Protein AF-A0AAD8QNN2-F1 (afdb_monomer)

Sequence (321 aa):
MAAEDLEWERSKISNQDTNMLKRLGLMKKVIAFPEESYPKPPIVRPMIKDLLRIGSQFIGYREYANRVEEKLAEANERADALALKLEQSEAARKKAELAASNAKAEADEAKAKAAGVEELQKKLEDAIAALDGHKAAQASREEGILKRLKTQTQTNQDFDLTNPVNDPVLDALSYLELHGSEIREGVSNANAVLSALFPYFFPKKEEPATFLNLAKMFNTSEDLGLKMRQENMKLIFDNYTPTSAPSNVSPSSSRARRTFVDTAPVDDTLSQELDELEQLQYAKKQTLVMMEQSRKSSEAEKVALQQAREAVAAKEIAFRD

Foldseek 3Di:
DDPPDPPDPPDPCDPVNVVVCVVVVNPPDPDDDDPDDDDPDDPPVVVVVVVVVVVVVVVVVVVVVVVVVVVVVVVVVVVVVVVVVVVVVVVVVVVVVVVVVVVVVVVVVVVVVVVVVVVVVVVVVVVVVVVVVVVVVVVVVVVVVVVVVVVVVVVVVVPDPPDPPDDVVVVVVVCCVVCVVVVVVVVVVVVVVCVVCVCVVVVDPDPPVVVVVVVVVVVPPPDVVVVVVVVVVPPPDPPDDDDDDDDDDDDDDDDDDDDDDDDDDPDPPVVVVVVVVVVVVVVVVVVVVVVVVVVVVVVVVVVVVVVVVVVVVVVVVVVVD

pLDDT: mean 71.48, std 20.4, range [30.33, 96.81]

Radius of gyration: 58.5 Å; Cα contacts (8 Å, |Δi|>4): 10; chains: 1; bounding box: 131×86×166 Å

Solvent-accessible surface area (backbone atoms only — not comparable to full-atom values): 19549 Å² total; per-residue (Å²): 139,83,94,84,88,86,84,78,92,75,78,82,79,47,76,65,54,55,51,50,38,53,76,69,64,65,74,81,68,87,74,88,75,77,96,73,84,82,73,83,76,79,77,62,72,65,56,53,52,52,51,51,52,50,51,53,50,52,52,52,51,49,54,49,50,51,55,51,50,51,51,50,51,53,51,49,54,51,50,52,55,48,51,53,52,49,53,53,50,51,52,52,47,54,52,50,52,51,51,51,52,50,53,49,53,53,51,53,51,50,50,53,52,51,52,52,49,53,52,51,50,51,53,48,52,53,50,50,54,52,49,53,51,50,50,52,53,48,52,54,50,49,51,55,48,52,54,50,50,52,53,51,53,56,65,53,63,72,63,60,90,86,57,83,87,78,48,67,65,59,51,51,50,50,49,46,65,75,42,37,64,60,52,51,50,49,51,50,49,50,49,51,49,50,60,64,45,42,51,75,80,50,78,59,102,58,80,58,62,63,60,61,46,51,55,43,70,74,65,50,92,66,58,64,72,56,55,58,54,52,58,69,66,65,78,80,73,91,83,72,86,78,85,90,82,89,78,92,79,85,83,85,85,78,90,79,90,83,81,90,82,91,78,86,80,94,68,66,67,63,59,54,54,50,54,52,50,52,52,50,51,50,54,51,52,53,53,50,52,52,51,52,52,51,50,54,53,52,54,52,50,54,51,52,53,50,52,52,51,51,54,50,53,53,50,55,52,68,73,72,112

Secondary structure (DSSP, 8-state):
----S---------HHHHHHHHHTTGGG------SS-----SSHHHHHHHHHHHHHHHHHHHHHHHHHHHHHHHHHHHHHHHHHHHHHHHHHHHHHHHHHHHHHHHHHHHHHHHHHHHHHHHHHHHHHHHHHHHHHHHHHHHHHHHHHHHHHHHHGGG--TT-GGG-HHHHHHHHHHHHHHHHHHHHHHHHHHHHHHHHHHS-S-S--HHHHHHHHHHH-SS-HHHHHHHHHTSSSSSS----------PPPP-------------SSHHHHHHHHHHHHHHHHHHHHHHHHHHHHHHHHHHHHHHHHHHHHHHHHHHTT-

Structur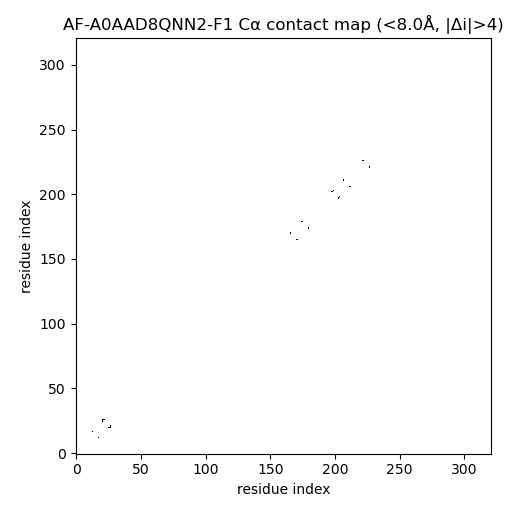e (mmCIF, N/CA/C/O backbone):
data_AF-A0AAD8QNN2-F1
#
_entry.id   AF-A0AAD8QNN2-F1
#
loop_
_atom_site.group_PDB
_atom_site.id
_atom_site.type_symbol
_atom_site.label_atom_id
_atom_site.label_alt_id
_atom_site.label_comp_id
_atom_site.label_asym_id
_atom_site.label_entity_id
_atom_site.label_seq_id
_atom_site.pdbx_PDB_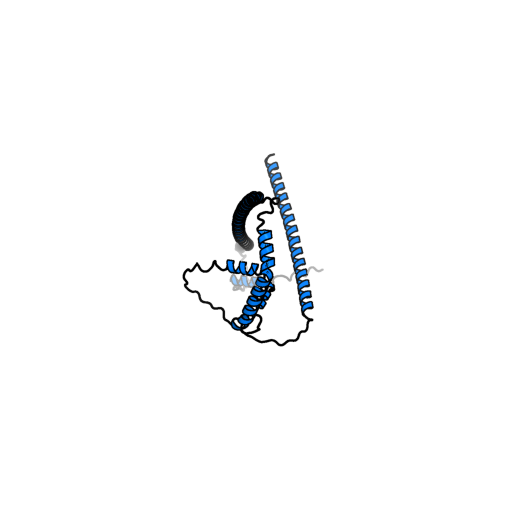ins_code
_atom_site.Cartn_x
_atom_site.Cartn_y
_atom_site.Cartn_z
_atom_site.occupancy
_atom_site.B_iso_or_equiv
_atom_site.auth_seq_id
_atom_site.auth_comp_id
_atom_site.auth_asym_id
_atom_site.auth_atom_id
_atom_site.pdbx_PDB_model_num
ATOM 1 N N . MET A 1 1 ? 79.970 -11.640 -50.102 1.00 40.97 1 MET A N 1
ATOM 2 C CA . MET A 1 1 ? 79.226 -12.899 -50.323 1.00 40.97 1 MET A CA 1
ATOM 3 C C . MET A 1 1 ? 78.369 -13.106 -49.083 1.00 40.97 1 MET A C 1
ATOM 5 O O . MET A 1 1 ? 78.947 -13.120 -48.012 1.00 40.97 1 MET A O 1
ATOM 9 N N . ALA A 1 2 ? 77.044 -13.139 -49.105 1.00 45.84 2 ALA A N 1
ATOM 10 C CA . ALA A 1 2 ? 76.105 -13.303 -50.204 1.00 45.84 2 ALA A CA 1
ATOM 11 C C . ALA A 1 2 ? 74.903 -12.364 -49.991 1.00 45.84 2 ALA A C 1
ATOM 13 O O . ALA A 1 2 ? 74.376 -12.258 -48.888 1.00 45.84 2 ALA A O 1
ATOM 14 N N . ALA A 1 3 ? 74.534 -11.659 -51.056 1.00 47.56 3 ALA A N 1
ATOM 15 C CA . ALA A 1 3 ? 73.320 -10.871 -51.181 1.00 47.56 3 ALA A CA 1
ATOM 16 C C . ALA A 1 3 ? 72.504 -11.543 -52.284 1.00 47.56 3 ALA A C 1
ATOM 18 O O . ALA A 1 3 ? 72.529 -11.093 -53.415 1.00 47.56 3 ALA A O 1
ATOM 19 N N . GLU A 1 4 ? 71.896 -12.679 -51.970 1.00 50.06 4 GLU A N 1
ATOM 20 C CA . GLU A 1 4 ? 71.099 -13.491 -52.891 1.00 50.06 4 GLU A CA 1
ATOM 21 C C . GLU A 1 4 ? 70.243 -14.394 -52.001 1.00 50.06 4 GLU A C 1
ATOM 23 O O . GLU A 1 4 ? 70.713 -15.443 -51.598 1.00 50.06 4 GLU A O 1
ATOM 28 N N . ASP A 1 5 ? 69.073 -13.910 -51.567 1.00 47.34 5 ASP A N 1
ATOM 29 C CA . ASP A 1 5 ? 67.972 -14.748 -51.035 1.00 47.34 5 ASP A CA 1
ATOM 30 C C . ASP A 1 5 ? 66.651 -13.957 -50.836 1.00 47.34 5 ASP A C 1
ATOM 32 O O . ASP A 1 5 ? 65.754 -14.370 -50.106 1.00 47.34 5 ASP A O 1
ATOM 36 N N . LEU A 1 6 ? 66.480 -12.802 -51.501 1.00 49.72 6 LEU A N 1
ATOM 37 C CA . LEU A 1 6 ? 65.337 -11.891 -51.291 1.00 49.72 6 LEU A CA 1
ATOM 38 C C . LEU A 1 6 ? 64.460 -11.648 -52.536 1.00 49.72 6 LEU A C 1
ATOM 40 O O . LEU A 1 6 ? 63.775 -10.631 -52.613 1.00 49.72 6 LEU A O 1
ATOM 44 N N . GLU A 1 7 ? 64.427 -12.571 -53.507 1.00 46.78 7 GLU A N 1
ATOM 45 C CA . GLU A 1 7 ? 63.680 -12.365 -54.767 1.00 46.78 7 GLU A CA 1
ATOM 46 C C . GLU A 1 7 ? 62.722 -13.494 -55.206 1.00 46.78 7 GLU A C 1
ATOM 48 O O . GLU A 1 7 ? 62.454 -13.635 -56.398 1.00 46.78 7 GLU A O 1
ATOM 53 N N . TRP A 1 8 ? 62.099 -14.251 -54.289 1.00 44.44 8 TRP A N 1
ATOM 54 C CA . TRP A 1 8 ? 61.066 -15.234 -54.698 1.00 44.44 8 TRP A CA 1
ATOM 55 C C . TRP A 1 8 ? 59.668 -15.106 -54.069 1.00 44.44 8 TRP A C 1
ATOM 57 O O . TRP A 1 8 ? 58.759 -15.854 -54.414 1.00 44.44 8 TRP A O 1
ATOM 67 N N . GLU A 1 9 ? 59.419 -14.077 -53.259 1.00 45.25 9 GLU A N 1
ATOM 68 C CA . GLU A 1 9 ? 58.079 -13.753 -52.733 1.00 45.25 9 GLU A CA 1
ATOM 69 C C . GLU A 1 9 ? 57.343 -12.710 -53.605 1.00 45.25 9 GLU A C 1
ATOM 71 O O . GLU A 1 9 ? 56.729 -11.764 -53.114 1.00 45.25 9 GLU A O 1
ATOM 76 N N . ARG A 1 10 ? 57.396 -12.843 -54.939 1.00 45.34 10 ARG A N 1
ATOM 77 C CA . ARG A 1 10 ? 56.556 -12.037 -55.845 1.00 45.34 10 ARG A CA 1
ATOM 78 C C . ARG A 1 10 ? 55.431 -12.880 -56.443 1.00 45.34 10 ARG A C 1
ATOM 80 O O . ARG A 1 10 ? 55.658 -13.762 -57.258 1.00 45.34 10 ARG A O 1
ATOM 87 N N . SER A 1 11 ? 54.204 -12.475 -56.108 1.00 52.62 11 SER A N 1
ATOM 88 C CA . SER A 1 11 ? 52.931 -12.812 -56.767 1.00 52.62 11 SER A CA 1
ATOM 89 C C . SER A 1 11 ? 52.373 -14.223 -56.567 1.00 52.62 11 SER A C 1
ATOM 91 O O . SER A 1 11 ? 52.250 -15.003 -57.508 1.00 52.62 11 SER A O 1
ATOM 93 N N . LYS A 1 12 ? 51.821 -14.482 -55.377 1.00 53.81 12 LYS A N 1
ATOM 94 C CA . LYS A 1 12 ? 50.580 -15.267 -55.303 1.00 53.81 12 LYS A CA 1
ATOM 95 C C . LYS A 1 12 ? 49.405 -14.305 -55.444 1.00 53.81 12 LYS A C 1
ATOM 97 O O . LYS A 1 12 ? 49.024 -13.642 -54.487 1.00 53.81 12 LYS A O 1
ATOM 102 N N . ILE A 1 13 ? 48.862 -14.210 -56.655 1.00 57.66 13 ILE A N 1
ATOM 103 C CA . ILE A 1 13 ? 47.554 -13.588 -56.897 1.00 57.66 13 ILE A CA 1
ATOM 104 C C . ILE A 1 13 ? 46.549 -14.309 -55.991 1.00 57.66 13 ILE A C 1
ATOM 106 O O . ILE A 1 13 ? 46.398 -15.530 -56.082 1.00 57.66 13 ILE A O 1
ATOM 110 N N . SER A 1 14 ? 45.904 -13.574 -55.086 1.00 66.06 14 SER A N 1
ATOM 111 C CA . SER A 1 14 ? 44.925 -14.145 -54.163 1.00 66.06 14 SER A CA 1
ATOM 112 C C . SER A 1 14 ? 43.703 -14.636 -54.945 1.00 66.06 14 SER A C 1
ATOM 114 O O . SER A 1 14 ? 43.328 -14.070 -55.974 1.00 66.06 14 SER A O 1
ATOM 116 N N . ASN A 1 15 ? 43.008 -15.660 -54.443 1.00 66.94 15 ASN A N 1
ATOM 117 C CA . ASN A 1 15 ? 41.716 -16.086 -55.003 1.00 66.94 15 ASN A CA 1
ATOM 118 C C . ASN A 1 15 ? 40.679 -14.942 -55.036 1.00 66.94 15 ASN A C 1
ATOM 120 O O . ASN A 1 15 ? 39.720 -14.971 -55.808 1.00 66.94 15 ASN A O 1
ATOM 124 N N . GLN A 1 16 ? 40.884 -13.907 -54.220 1.00 66.19 16 GLN A N 1
ATOM 125 C CA . GLN A 1 16 ? 40.081 -12.691 -54.228 1.00 66.19 16 GLN A CA 1
ATOM 126 C C . GLN A 1 16 ? 40.354 -11.821 -55.470 1.00 66.19 16 GLN A C 1
ATOM 128 O O . GLN A 1 16 ? 39.413 -11.306 -56.079 1.00 66.19 16 GLN A O 1
ATOM 133 N N . ASP A 1 17 ? 41.610 -11.745 -55.914 1.00 65.88 17 ASP A N 1
ATOM 134 C CA . ASP A 1 17 ? 42.026 -10.990 -57.101 1.00 65.88 17 ASP A CA 1
ATOM 135 C C . ASP A 1 17 ? 41.543 -11.665 -58.390 1.00 65.88 17 ASP A C 1
ATOM 137 O O . ASP A 1 17 ? 41.062 -10.997 -59.308 1.00 65.88 17 ASP A O 1
ATOM 141 N N . THR A 1 18 ? 41.579 -13.004 -58.452 1.00 69.56 18 THR A N 1
ATOM 142 C CA . THR A 1 18 ? 41.047 -13.752 -59.606 1.00 69.56 18 THR A CA 1
ATOM 143 C C . THR A 1 18 ? 39.532 -13.603 -59.743 1.00 69.56 18 THR A C 1
ATOM 145 O O . THR A 1 18 ? 39.027 -13.481 -60.863 1.00 69.56 18 THR A O 1
ATOM 148 N N . ASN A 1 19 ? 38.795 -13.544 -58.630 1.00 70.50 19 ASN A N 1
ATOM 149 C CA . ASN A 1 19 ? 37.357 -13.278 -58.655 1.00 70.50 19 ASN A CA 1
ATOM 150 C C . ASN A 1 19 ? 37.034 -11.837 -59.066 1.00 70.50 19 ASN A C 1
ATOM 152 O O . ASN A 1 19 ? 36.104 -11.637 -59.850 1.00 70.50 19 ASN A O 1
ATOM 156 N N . MET A 1 20 ? 37.815 -10.842 -58.630 1.00 71.31 20 MET A N 1
ATOM 157 C CA . MET A 1 20 ? 37.658 -9.470 -59.127 1.00 71.31 20 MET A CA 1
ATOM 158 C C . MET A 1 20 ? 37.938 -9.367 -60.632 1.00 71.31 20 MET A C 1
ATOM 160 O O . MET A 1 20 ? 37.138 -8.782 -61.359 1.00 71.31 20 MET A O 1
ATOM 164 N N . LEU A 1 21 ? 39.009 -9.994 -61.130 1.00 68.94 21 LEU A N 1
ATOM 165 C CA . LEU A 1 21 ? 39.359 -9.997 -62.559 1.00 68.94 21 LEU A CA 1
ATOM 166 C C . LEU A 1 21 ? 38.289 -10.670 -63.433 1.00 68.94 21 LEU A C 1
ATOM 168 O O . LEU A 1 21 ? 38.009 -10.199 -64.539 1.00 68.94 21 LEU A O 1
ATOM 172 N N . LYS A 1 22 ? 37.647 -11.737 -62.934 1.00 74.50 22 LYS A N 1
ATOM 173 C CA . LYS A 1 22 ? 36.488 -12.363 -63.594 1.00 74.50 22 LYS A CA 1
ATOM 174 C C . LYS A 1 22 ? 35.273 -11.440 -63.611 1.00 74.50 22 LYS A C 1
ATOM 176 O O . LYS A 1 22 ? 34.636 -11.305 -64.652 1.00 74.50 22 LYS A O 1
ATOM 181 N N . ARG A 1 23 ? 34.973 -10.783 -62.487 1.00 73.06 23 ARG A N 1
ATOM 182 C CA . ARG A 1 23 ? 33.823 -9.874 -62.350 1.00 73.06 23 ARG A CA 1
ATOM 183 C C . ARG A 1 23 ? 33.967 -8.614 -63.213 1.00 73.06 23 ARG A C 1
ATOM 185 O O . ARG A 1 23 ? 32.968 -8.099 -63.696 1.00 73.06 23 ARG A O 1
ATOM 192 N N . LEU A 1 24 ? 35.204 -8.177 -63.460 1.00 69.56 24 LEU A N 1
ATOM 193 C CA . LEU A 1 24 ? 35.550 -7.077 -64.368 1.00 69.56 24 LEU A CA 1
ATOM 194 C C . LEU A 1 24 ? 35.662 -7.504 -65.847 1.00 69.56 24 LEU A C 1
ATOM 196 O O . LEU A 1 24 ? 35.939 -6.668 -66.702 1.00 69.56 24 LEU A O 1
ATOM 200 N N . GLY A 1 25 ? 35.467 -8.789 -66.176 1.00 65.00 25 GLY A N 1
ATOM 201 C CA . GLY A 1 25 ? 35.494 -9.289 -67.558 1.00 65.00 25 GLY A CA 1
ATOM 202 C C . GLY A 1 25 ? 36.884 -9.332 -68.213 1.00 65.00 25 GLY A C 1
ATOM 203 O O . GLY A 1 25 ? 36.988 -9.569 -69.416 1.00 65.00 25 GLY A O 1
ATOM 204 N N . LEU A 1 26 ? 37.960 -9.143 -67.444 1.00 65.44 26 LEU A N 1
ATOM 205 C CA . LEU A 1 26 ? 39.329 -8.990 -67.956 1.00 65.44 26 LEU A CA 1
ATOM 206 C C . LEU A 1 26 ? 40.045 -10.325 -68.229 1.00 65.44 26 LEU A C 1
ATOM 208 O O . LEU A 1 26 ? 41.109 -10.342 -68.838 1.00 65.44 26 LEU A O 1
ATOM 212 N N . MET A 1 27 ? 39.459 -11.461 -67.837 1.00 57.66 27 MET A N 1
ATOM 213 C CA . MET A 1 27 ? 40.093 -12.783 -67.973 1.00 57.66 27 MET A CA 1
ATOM 214 C C . MET A 1 27 ? 40.030 -13.417 -69.379 1.00 57.66 27 MET A C 1
ATOM 216 O O . MET A 1 27 ? 40.569 -14.503 -69.566 1.00 57.66 27 MET A O 1
ATOM 220 N N . LYS A 1 28 ? 39.386 -12.791 -70.378 1.00 55.22 28 LYS A N 1
ATOM 221 C CA . LYS A 1 28 ? 39.124 -13.426 -71.693 1.00 55.22 28 LYS A CA 1
ATOM 222 C C . LYS A 1 28 ? 40.010 -12.982 -72.866 1.00 55.22 28 LYS A C 1
ATOM 224 O O . LYS A 1 28 ? 39.704 -13.329 -74.002 1.00 55.22 28 LYS A O 1
ATOM 229 N N . LYS A 1 29 ? 41.114 -12.264 -72.646 1.00 52.69 29 LYS A N 1
ATOM 230 C CA . LYS A 1 29 ? 42.039 -11.899 -73.738 1.00 52.69 29 LYS A CA 1
ATOM 231 C C . LYS A 1 29 ? 43.497 -12.158 -73.364 1.00 52.69 29 LYS A C 1
ATOM 233 O O . LYS A 1 29 ? 44.246 -11.233 -73.080 1.00 52.69 29 LYS A O 1
ATOM 238 N N . VAL A 1 30 ? 43.902 -13.426 -73.411 1.00 45.19 30 VAL A N 1
ATOM 239 C CA . VAL A 1 30 ? 45.313 -13.779 -73.620 1.00 45.19 30 VAL A CA 1
ATOM 240 C C . VAL A 1 30 ? 45.577 -13.572 -75.110 1.00 45.19 30 VAL A C 1
ATOM 242 O O . VAL A 1 30 ? 45.265 -14.423 -75.937 1.00 45.19 30 VAL A O 1
ATOM 245 N N . ILE A 1 31 ? 46.028 -12.370 -75.462 1.00 46.78 31 ILE A N 1
ATOM 246 C CA . ILE A 1 31 ? 46.469 -12.033 -76.816 1.00 46.78 31 ILE A CA 1
ATOM 247 C C . ILE A 1 31 ? 47.897 -12.564 -76.936 1.00 46.78 31 ILE A C 1
ATOM 249 O O . ILE A 1 31 ? 48.801 -12.050 -76.280 1.00 46.78 31 ILE A O 1
ATOM 253 N N . ALA A 1 32 ? 48.093 -13.608 -77.740 1.00 44.06 32 ALA A N 1
ATOM 254 C CA . ALA A 1 32 ? 49.415 -13.973 -78.228 1.00 44.06 32 ALA A CA 1
ATOM 255 C C . ALA A 1 32 ? 49.894 -12.842 -79.153 1.00 44.06 32 ALA A C 1
ATOM 257 O O . ALA A 1 32 ? 49.283 -12.596 -80.193 1.00 44.06 32 ALA A O 1
ATOM 258 N N . PHE A 1 33 ? 50.935 -12.117 -78.746 1.00 43.34 33 PHE A N 1
ATOM 259 C CA . PHE A 1 33 ? 51.593 -11.118 -79.585 1.00 43.34 33 PHE A CA 1
ATOM 260 C C . PHE A 1 33 ? 52.787 -11.774 -80.296 1.00 43.34 33 PHE A C 1
ATOM 262 O O . PHE A 1 33 ? 53.618 -12.368 -79.610 1.00 43.34 33 PHE A O 1
ATOM 269 N N . PRO A 1 34 ? 52.893 -11.690 -81.635 1.00 40.03 34 PRO A N 1
ATOM 270 C CA . PRO A 1 34 ? 54.119 -12.043 -82.336 1.00 40.03 34 PRO A CA 1
ATOM 271 C C . PRO A 1 34 ? 55.221 -11.023 -82.016 1.00 40.03 34 PRO A C 1
ATOM 273 O O . PRO A 1 34 ? 54.980 -9.814 -82.016 1.00 40.03 34 PRO A O 1
ATOM 276 N N . GLU A 1 35 ? 56.423 -11.523 -81.728 1.00 46.53 35 GLU A N 1
ATOM 277 C CA . GLU A 1 35 ? 57.647 -10.740 -81.549 1.00 46.53 35 GLU A CA 1
ATOM 278 C C . GLU A 1 35 ? 58.086 -10.136 -82.884 1.00 46.53 35 GLU A C 1
ATOM 280 O O . GLU A 1 35 ? 58.946 -10.686 -83.548 1.00 46.53 35 GLU A O 1
ATOM 285 N N . GLU A 1 36 ? 57.490 -9.028 -83.311 1.00 48.78 36 GLU A N 1
ATOM 286 C CA . GLU A 1 36 ? 58.131 -8.078 -84.225 1.00 48.78 36 GLU A CA 1
ATOM 287 C C . GLU A 1 36 ? 57.246 -6.834 -84.352 1.00 48.78 36 GLU A C 1
ATOM 289 O O . GLU A 1 36 ? 56.053 -6.919 -84.633 1.00 48.78 36 GLU A O 1
ATOM 294 N N . SER A 1 37 ? 57.852 -5.661 -84.152 1.00 44.06 37 SER A N 1
ATOM 295 C CA . SER A 1 37 ? 57.220 -4.333 -84.121 1.00 44.06 37 SER A CA 1
ATOM 296 C C . SER A 1 37 ? 56.497 -3.980 -82.813 1.00 44.06 37 SER A C 1
ATOM 298 O O . SER A 1 37 ? 55.281 -4.096 -82.675 1.00 44.06 37 SER A O 1
ATOM 300 N N . TYR A 1 38 ? 57.254 -3.437 -81.855 1.00 46.16 38 TYR A N 1
ATOM 301 C CA . TYR A 1 38 ? 56.686 -2.552 -80.838 1.00 46.16 38 TYR A CA 1
ATOM 302 C C . TYR A 1 38 ? 56.474 -1.161 -81.456 1.00 46.16 38 TYR A C 1
ATOM 304 O O . TYR A 1 38 ? 57.450 -0.418 -81.614 1.00 46.16 38 TYR A O 1
ATOM 312 N N . PRO A 1 39 ? 55.237 -0.726 -81.758 1.00 47.28 39 PRO A N 1
ATOM 313 C CA . PRO A 1 39 ? 54.987 0.698 -81.869 1.00 47.28 39 PRO A CA 1
ATOM 314 C C . PRO A 1 39 ? 55.234 1.312 -80.485 1.00 47.28 39 PRO A C 1
ATOM 316 O O . PRO A 1 39 ? 54.671 0.862 -79.486 1.00 47.28 39 PRO A O 1
ATOM 319 N N . LYS A 1 40 ? 56.094 2.338 -80.410 1.00 55.84 40 LYS A N 1
ATOM 320 C CA . LYS A 1 40 ? 56.223 3.216 -79.231 1.00 55.84 40 LYS A CA 1
ATOM 321 C C . LYS A 1 40 ? 54.806 3.564 -78.763 1.00 55.84 40 LYS A C 1
ATOM 323 O O . LYS A 1 40 ? 54.119 4.222 -79.538 1.00 55.84 40 LYS A O 1
ATOM 328 N N . PRO A 1 41 ? 54.341 3.150 -77.571 1.00 51.28 41 PRO A N 1
ATOM 329 C CA . PRO A 1 41 ? 52.930 3.280 -77.244 1.00 51.28 41 PRO A CA 1
ATOM 330 C C . PRO A 1 41 ? 52.594 4.756 -77.004 1.00 51.28 41 PRO A C 1
ATOM 332 O O . PRO A 1 41 ? 53.059 5.326 -76.008 1.00 51.28 41 PRO A O 1
ATOM 335 N N . PRO A 1 42 ? 51.775 5.410 -77.849 1.00 56.41 42 PRO A N 1
ATOM 336 C CA . PRO A 1 42 ? 51.048 6.565 -77.372 1.00 56.41 42 PRO A CA 1
ATOM 337 C C . PRO A 1 42 ? 49.894 6.016 -76.508 1.00 56.41 42 PRO A C 1
ATOM 339 O O . PRO A 1 42 ? 49.353 4.954 -76.791 1.00 56.41 42 PRO A O 1
ATOM 342 N N . ILE A 1 43 ? 49.461 6.739 -75.473 1.00 53.97 43 ILE A N 1
ATOM 343 C CA . ILE A 1 43 ? 48.192 6.473 -74.747 1.00 53.97 43 ILE A CA 1
ATOM 344 C C . ILE A 1 43 ? 48.249 5.485 -73.546 1.00 53.97 43 ILE A C 1
ATOM 346 O O . ILE A 1 43 ? 47.213 5.090 -73.037 1.00 53.97 43 ILE A O 1
ATOM 350 N N . VAL A 1 44 ? 49.400 5.149 -72.948 1.00 53.62 44 VAL A N 1
ATOM 351 C CA . VAL A 1 44 ? 49.384 4.401 -71.650 1.00 53.62 44 VAL A CA 1
ATOM 352 C C . VAL A 1 44 ? 49.274 5.341 -70.435 1.00 53.62 44 VAL A C 1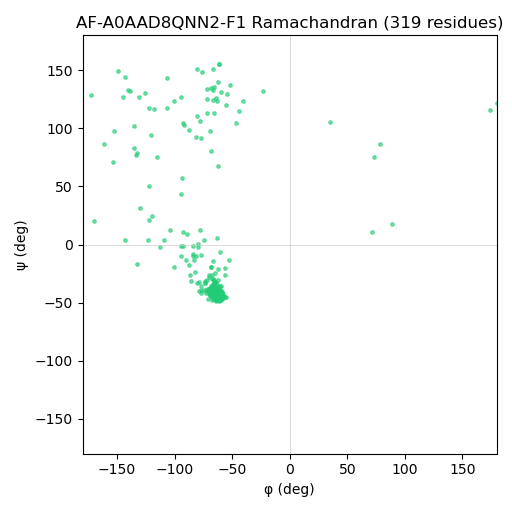
ATOM 354 O O . VAL A 1 44 ? 48.642 5.027 -69.428 1.00 53.62 44 VAL A O 1
ATOM 357 N N . ARG A 1 45 ? 49.832 6.554 -70.532 1.00 56.78 45 ARG A N 1
ATOM 358 C CA . ARG A 1 45 ? 49.845 7.528 -69.421 1.00 56.78 45 ARG A CA 1
ATOM 359 C C . ARG A 1 45 ? 48.470 8.109 -69.029 1.00 56.78 45 ARG A C 1
ATOM 361 O O . ARG A 1 45 ? 48.292 8.336 -67.834 1.00 56.78 45 ARG A O 1
ATOM 368 N N . PRO A 1 46 ? 47.512 8.372 -69.946 1.00 60.84 46 PRO A N 1
ATOM 369 C CA . PRO A 1 46 ? 46.198 8.903 -69.566 1.00 60.84 46 PRO A CA 1
ATOM 370 C C . PRO A 1 46 ? 45.375 7.890 -68.760 1.00 60.84 46 PRO A C 1
ATOM 372 O O . PRO A 1 46 ? 44.854 8.226 -67.702 1.00 60.84 46 PRO A O 1
ATOM 375 N N . MET A 1 47 ? 45.354 6.626 -69.196 1.00 62.72 47 MET A N 1
ATOM 376 C CA . MET A 1 47 ? 44.528 5.580 -68.580 1.00 62.72 47 MET A CA 1
ATOM 377 C C . MET A 1 47 ? 44.977 5.226 -67.157 1.00 62.72 47 MET A C 1
ATOM 379 O O . MET A 1 47 ? 44.139 4.965 -66.300 1.00 62.72 47 MET A O 1
ATOM 383 N N . ILE A 1 48 ? 46.283 5.276 -66.868 1.00 69.50 48 ILE A N 1
ATOM 384 C CA . ILE A 1 48 ? 46.806 5.049 -65.510 1.00 69.50 48 ILE A CA 1
ATOM 385 C C . ILE A 1 48 ? 46.324 6.142 -64.542 1.00 69.50 48 ILE A C 1
ATOM 387 O O . ILE A 1 48 ? 45.991 5.838 -63.398 1.00 69.50 48 ILE A O 1
ATOM 391 N N . LYS A 1 49 ? 46.235 7.404 -64.989 1.00 72.81 49 LYS A N 1
ATOM 392 C CA . LYS A 1 49 ? 45.724 8.509 -64.158 1.00 72.81 49 LYS A CA 1
ATOM 393 C C . LYS A 1 49 ? 44.239 8.347 -63.847 1.00 72.81 49 LYS A C 1
ATOM 395 O O . LYS A 1 49 ? 43.839 8.564 -62.706 1.00 72.81 49 LYS A O 1
ATOM 400 N N . ASP A 1 50 ? 43.442 7.938 -64.830 1.00 74.31 50 ASP A N 1
ATOM 401 C CA . ASP A 1 50 ? 42.017 7.677 -64.621 1.00 74.31 50 ASP A CA 1
ATOM 402 C C . ASP A 1 50 ? 41.790 6.479 -63.689 1.00 74.31 50 ASP A C 1
ATOM 404 O O . ASP A 1 50 ? 40.947 6.557 -62.797 1.00 74.31 50 ASP A O 1
ATOM 408 N N . LEU A 1 51 ? 42.587 5.413 -63.822 1.00 72.88 51 LEU A N 1
ATOM 409 C CA . LEU A 1 51 ? 42.509 4.240 -62.949 1.00 72.88 51 LEU A CA 1
ATOM 410 C C . LEU A 1 51 ? 42.902 4.570 -61.499 1.00 72.88 51 LEU A C 1
ATOM 412 O O . LEU A 1 51 ? 42.218 4.149 -60.569 1.00 72.88 51 LEU A O 1
ATOM 416 N N . LEU A 1 52 ? 43.958 5.371 -61.301 1.00 75.62 52 LEU A N 1
ATOM 417 C CA . LEU A 1 52 ? 44.355 5.880 -59.982 1.00 75.62 52 LEU A CA 1
ATOM 418 C C . LEU A 1 52 ? 43.264 6.769 -59.371 1.00 75.62 52 LEU A C 1
ATOM 420 O O . LEU A 1 52 ? 42.929 6.597 -58.203 1.00 75.62 52 LEU A O 1
ATOM 424 N N . ARG A 1 53 ? 42.654 7.665 -60.162 1.00 79.50 53 ARG A N 1
ATOM 425 C CA . ARG A 1 53 ? 41.543 8.521 -59.711 1.00 79.50 53 ARG A CA 1
ATOM 426 C C . ARG A 1 53 ? 40.335 7.696 -59.263 1.00 79.50 53 ARG A C 1
ATOM 428 O O . ARG A 1 53 ? 39.768 7.977 -58.211 1.00 79.50 53 ARG A O 1
ATOM 435 N N . ILE A 1 54 ? 39.957 6.682 -60.041 1.00 80.31 54 ILE A N 1
ATOM 436 C CA . ILE A 1 54 ? 38.863 5.765 -59.697 1.00 80.31 54 ILE A CA 1
ATOM 437 C C . ILE A 1 54 ? 39.217 4.982 -58.424 1.00 80.31 54 ILE A C 1
ATOM 439 O O . ILE A 1 54 ? 38.408 4.922 -57.502 1.00 80.31 54 ILE A O 1
ATOM 443 N N . GLY A 1 55 ? 40.441 4.454 -58.320 1.00 77.62 55 GLY A N 1
ATOM 444 C CA . GLY A 1 55 ? 40.923 3.757 -57.124 1.00 77.62 55 GLY A CA 1
ATOM 445 C C . GLY A 1 55 ? 40.839 4.612 -55.855 1.00 77.62 55 GLY A C 1
ATOM 446 O O . GLY A 1 55 ? 40.315 4.152 -54.842 1.00 77.62 55 GLY A O 1
ATOM 447 N N . SER A 1 56 ? 41.261 5.879 -55.917 1.00 76.62 56 SER A N 1
ATOM 448 C CA . SER A 1 56 ? 41.146 6.819 -54.792 1.00 76.62 56 SER A CA 1
ATOM 449 C C . SER A 1 5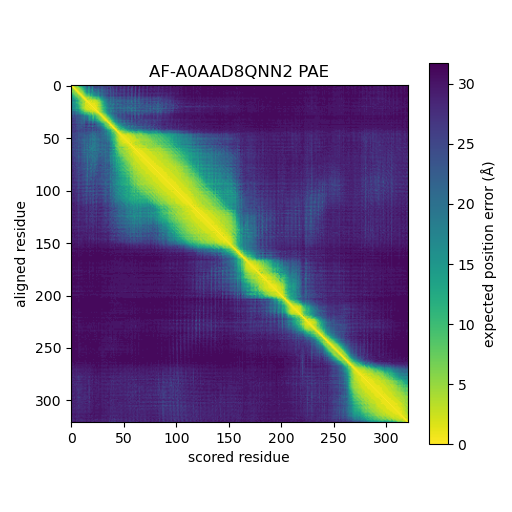6 ? 39.694 7.100 -54.392 1.00 76.62 56 SER A C 1
ATOM 451 O O . SER A 1 56 ? 39.401 7.194 -53.201 1.00 76.62 56 SER A O 1
ATOM 453 N N . GLN A 1 57 ? 38.766 7.185 -55.352 1.00 82.25 57 GLN A N 1
ATOM 454 C CA . GLN A 1 57 ? 37.337 7.332 -55.050 1.00 82.25 57 GLN A CA 1
ATOM 455 C C . GLN A 1 57 ? 36.779 6.094 -54.336 1.00 82.25 57 GLN A C 1
ATOM 457 O O . GLN A 1 57 ? 36.078 6.238 -53.338 1.00 82.25 57 GLN A O 1
ATOM 462 N N . PHE A 1 58 ? 37.126 4.883 -54.786 1.00 78.62 58 PHE A N 1
ATOM 463 C CA . PHE A 1 58 ? 36.704 3.638 -54.130 1.00 78.62 58 PHE A CA 1
ATOM 464 C C . PHE A 1 58 ? 37.223 3.519 -52.693 1.00 78.62 58 PHE A C 1
ATOM 466 O O . PHE A 1 58 ? 36.480 3.079 -51.815 1.00 78.62 58 PHE A O 1
ATOM 473 N N . ILE A 1 59 ? 38.465 3.943 -52.435 1.00 81.31 59 ILE A N 1
ATOM 474 C CA . ILE A 1 59 ? 39.019 3.996 -51.074 1.00 81.31 59 ILE A CA 1
ATOM 475 C C . ILE A 1 59 ? 38.199 4.965 -50.209 1.00 81.31 59 ILE A C 1
ATOM 477 O O . ILE A 1 59 ? 37.756 4.585 -49.126 1.00 81.31 59 ILE A O 1
ATOM 481 N N . GLY A 1 60 ? 37.889 6.162 -50.721 1.00 84.81 60 GLY A N 1
ATOM 482 C CA . GLY A 1 60 ? 37.055 7.138 -50.012 1.00 84.81 60 GLY A CA 1
ATOM 483 C C . GLY A 1 60 ? 35.632 6.642 -49.718 1.00 84.81 60 GLY A C 1
ATOM 484 O O . GLY A 1 60 ? 35.123 6.845 -48.614 1.00 84.81 60 GLY A O 1
ATOM 485 N N . TYR A 1 61 ? 34.995 5.938 -50.662 1.00 86.25 61 TYR A N 1
ATOM 486 C CA . TYR A 1 61 ? 33.678 5.325 -50.442 1.00 86.25 61 TYR A CA 1
ATOM 487 C C . TYR A 1 61 ? 33.718 4.214 -49.395 1.00 86.25 61 TYR A C 1
ATOM 489 O O . TYR A 1 61 ? 32.795 4.111 -48.590 1.00 86.25 61 TYR A O 1
ATOM 497 N N . ARG A 1 62 ? 34.784 3.408 -49.367 1.00 85.06 62 ARG A N 1
ATOM 498 C CA . ARG A 1 62 ? 34.959 2.356 -48.360 1.00 85.06 62 ARG A CA 1
ATOM 499 C C . ARG A 1 62 ? 35.103 2.942 -46.956 1.00 85.06 62 ARG A C 1
ATOM 501 O O . ARG A 1 62 ? 34.441 2.482 -46.036 1.00 85.06 62 ARG A O 1
ATOM 508 N N . GLU A 1 63 ? 35.914 3.983 -46.795 1.00 87.31 63 GLU A N 1
ATOM 509 C CA . GLU A 1 63 ? 36.046 4.683 -45.510 1.00 87.31 63 GLU A CA 1
ATOM 510 C C . GLU A 1 63 ? 34.735 5.343 -45.073 1.00 87.31 63 GLU A C 1
ATOM 512 O O . GLU A 1 63 ? 34.396 5.350 -43.891 1.00 87.31 63 GLU A O 1
ATOM 517 N N . TYR A 1 64 ? 33.974 5.899 -46.019 1.00 89.19 64 TYR A N 1
ATOM 518 C CA . TYR A 1 64 ? 32.646 6.432 -45.736 1.00 89.19 64 TYR A CA 1
ATOM 519 C C . TYR A 1 64 ? 31.671 5.338 -45.285 1.00 89.19 64 TYR A C 1
ATOM 521 O O . TYR A 1 64 ? 31.003 5.528 -44.273 1.00 89.19 64 TYR A O 1
ATOM 529 N N . ALA A 1 65 ? 31.625 4.198 -45.980 1.00 88.62 65 ALA A N 1
ATOM 530 C CA . ALA A 1 65 ? 30.780 3.064 -45.613 1.00 88.62 65 ALA A CA 1
ATOM 531 C C . ALA A 1 65 ? 31.106 2.554 -44.201 1.00 88.62 65 ALA A C 1
ATOM 533 O O . ALA A 1 65 ? 30.202 2.452 -43.379 1.00 88.62 65 ALA A O 1
ATOM 534 N N . ASN A 1 66 ? 32.392 2.376 -43.880 1.00 91.50 66 ASN A N 1
ATOM 535 C CA . ASN A 1 66 ? 32.824 1.963 -42.542 1.00 91.50 66 ASN A CA 1
ATOM 536 C C . ASN A 1 66 ? 32.371 2.956 -41.454 1.00 91.50 66 ASN A C 1
ATOM 538 O O . ASN A 1 66 ? 31.865 2.543 -40.417 1.00 91.50 66 ASN A O 1
ATOM 542 N N . ARG A 1 67 ? 32.491 4.272 -41.696 1.00 91.88 67 ARG A N 1
ATOM 543 C CA . ARG A 1 67 ? 32.016 5.302 -40.748 1.00 91.88 67 ARG A CA 1
ATOM 544 C C . ARG A 1 67 ? 30.499 5.288 -40.566 1.00 91.88 67 ARG A C 1
ATOM 546 O O . ARG A 1 67 ? 30.006 5.663 -39.506 1.00 91.88 67 ARG A O 1
ATOM 553 N N . VAL A 1 68 ? 29.748 4.939 -41.608 1.00 93.06 68 VAL A N 1
ATOM 554 C CA . VAL A 1 68 ? 28.288 4.813 -41.519 1.00 93.06 68 VAL A CA 1
ATOM 555 C C . VAL A 1 68 ? 27.911 3.557 -40.739 1.00 93.06 68 VAL A C 1
ATOM 557 O O . VAL A 1 68 ? 27.032 3.637 -39.888 1.00 93.06 68 VAL A O 1
ATOM 560 N N . GLU A 1 69 ? 28.592 2.435 -40.973 1.00 92.81 69 GLU A N 1
ATOM 561 C CA . GLU A 1 69 ? 28.396 1.192 -40.217 1.00 92.81 69 GLU A CA 1
ATOM 562 C C . GLU A 1 69 ? 28.720 1.369 -38.729 1.00 92.81 69 GLU A C 1
ATOM 564 O O . GLU A 1 69 ? 27.929 0.959 -37.885 1.00 92.81 69 GLU A O 1
ATOM 569 N N . GLU A 1 70 ? 29.816 2.055 -38.400 1.00 93.81 70 GLU A N 1
ATOM 570 C CA . GLU A 1 70 ? 30.184 2.387 -37.018 1.00 93.81 70 GLU A CA 1
ATOM 571 C C . GLU A 1 70 ? 29.105 3.245 -36.340 1.00 93.81 70 GLU A C 1
ATOM 573 O O . GLU A 1 70 ? 28.621 2.908 -35.262 1.00 93.81 70 GLU A O 1
ATOM 578 N N . LYS A 1 71 ? 28.627 4.301 -37.013 1.00 94.50 71 LYS A N 1
ATOM 579 C CA . LYS A 1 71 ? 27.529 5.134 -36.494 1.00 94.50 71 LYS A CA 1
ATOM 580 C C . LYS A 1 71 ? 26.218 4.368 -36.343 1.00 94.50 71 LYS A C 1
ATOM 582 O O . LYS A 1 71 ? 25.447 4.669 -35.434 1.00 94.50 71 LYS A O 1
ATOM 587 N N . LEU A 1 72 ? 25.941 3.419 -37.235 1.00 94.56 72 LEU A N 1
ATOM 588 C CA . LEU A 1 72 ? 24.766 2.556 -37.145 1.00 94.56 72 LEU A CA 1
ATOM 589 C C . LEU A 1 72 ? 24.875 1.623 -35.930 1.00 94.56 72 LEU A C 1
ATOM 591 O O . LEU A 1 72 ? 23.906 1.479 -35.189 1.00 94.56 72 LEU A O 1
ATOM 595 N N . ALA A 1 73 ? 26.052 1.037 -35.700 1.00 94.25 73 ALA A N 1
ATOM 596 C CA . ALA A 1 73 ? 26.319 0.200 -34.535 1.00 94.25 73 ALA A CA 1
ATOM 597 C C . ALA A 1 73 ? 26.175 0.998 -33.229 1.00 94.25 73 ALA A C 1
ATOM 599 O O . ALA A 1 73 ? 25.426 0.582 -32.349 1.00 94.25 73 ALA A O 1
ATOM 600 N N . GLU A 1 74 ? 26.774 2.192 -33.143 1.00 95.06 74 GLU A N 1
ATOM 601 C CA . GLU A 1 74 ? 26.606 3.085 -31.987 1.00 95.06 74 GLU A CA 1
ATOM 602 C C . GLU A 1 74 ? 25.137 3.466 -31.748 1.00 95.06 74 GLU A C 1
ATOM 604 O O . GLU A 1 74 ? 24.682 3.545 -30.606 1.00 95.06 74 GLU A O 1
ATOM 609 N N . ALA A 1 75 ? 24.382 3.746 -32.815 1.00 94.69 75 ALA A N 1
ATOM 610 C CA . ALA A 1 75 ? 22.969 4.090 -32.702 1.00 94.69 75 ALA A CA 1
ATOM 611 C C . ALA A 1 75 ? 22.137 2.910 -32.180 1.00 94.69 75 ALA A C 1
ATOM 613 O O . ALA A 1 75 ? 21.258 3.122 -31.343 1.00 94.69 75 ALA A O 1
ATOM 614 N N . ASN A 1 76 ? 22.442 1.688 -32.621 1.00 94.12 76 ASN A N 1
ATOM 615 C CA . ASN A 1 76 ? 21.787 0.477 -32.135 1.00 94.12 76 ASN A CA 1
ATOM 616 C C . ASN A 1 76 ? 22.121 0.207 -30.663 1.00 94.12 76 ASN A C 1
ATOM 618 O O . ASN A 1 76 ? 21.204 0.008 -29.873 1.00 94.12 76 ASN A O 1
ATOM 622 N N . GLU A 1 77 ? 23.388 0.318 -30.252 1.00 96.06 77 GLU A N 1
ATOM 623 C CA . GLU A 1 77 ? 23.760 0.173 -28.836 1.00 96.06 77 GLU A CA 1
ATOM 624 C C . GLU A 1 77 ? 23.061 1.213 -27.948 1.00 96.06 77 GLU A C 1
ATOM 626 O O . GLU A 1 77 ? 22.589 0.904 -26.851 1.00 96.06 77 GLU A O 1
ATOM 631 N N . ARG A 1 78 ? 22.942 2.461 -28.426 1.00 96.06 78 ARG A N 1
ATOM 632 C CA . ARG A 1 78 ? 22.180 3.501 -27.718 1.00 96.06 78 ARG A CA 1
ATOM 633 C C . ARG A 1 78 ? 20.694 3.164 -27.640 1.00 96.06 78 ARG A C 1
ATOM 635 O O . ARG A 1 78 ? 20.087 3.431 -26.604 1.00 96.06 78 ARG A O 1
ATOM 642 N N . ALA A 1 79 ? 20.108 2.604 -28.697 1.00 95.19 79 ALA A N 1
ATOM 643 C CA . ALA A 1 79 ? 18.710 2.184 -28.702 1.00 95.19 79 ALA A CA 1
ATOM 644 C C . ALA A 1 79 ? 18.462 1.058 -27.686 1.00 95.19 79 ALA A C 1
ATOM 646 O O . ALA A 1 79 ? 17.536 1.168 -26.882 1.00 95.19 79 ALA A O 1
ATOM 647 N N . ASP A 1 80 ? 19.335 0.051 -27.639 1.00 96.44 80 ASP A N 1
ATOM 648 C CA . ASP A 1 80 ? 19.245 -1.059 -26.684 1.00 96.44 80 ASP A CA 1
ATOM 649 C C . ASP A 1 80 ? 19.412 -0.572 -25.236 1.00 96.44 80 ASP A C 1
ATOM 651 O O . ASP A 1 80 ? 18.636 -0.931 -24.345 1.00 96.44 80 ASP A O 1
ATOM 655 N N . ALA A 1 81 ? 20.368 0.330 -24.990 1.00 96.31 81 ALA A N 1
ATOM 656 C CA . ALA A 1 81 ? 20.560 0.934 -23.673 1.00 96.31 81 ALA A CA 1
ATOM 657 C C . ALA A 1 81 ? 19.345 1.767 -23.222 1.00 96.31 81 ALA A C 1
ATOM 659 O O . ALA A 1 81 ? 19.014 1.794 -22.033 1.00 96.31 81 ALA A O 1
ATOM 660 N N . LEU A 1 82 ? 18.677 2.461 -24.150 1.00 96.50 82 LEU A N 1
ATOM 661 C CA . LEU A 1 82 ? 17.446 3.198 -23.861 1.00 96.50 82 LEU A CA 1
ATOM 662 C C . LEU A 1 82 ? 16.268 2.258 -23.595 1.00 96.50 82 LEU A C 1
ATOM 664 O O . LEU A 1 82 ? 15.509 2.519 -22.663 1.00 96.50 82 LEU A O 1
ATOM 668 N N . ALA A 1 83 ? 16.141 1.164 -24.348 1.00 96.25 83 ALA A N 1
ATOM 669 C CA . ALA A 1 83 ? 15.111 0.152 -24.122 1.00 96.25 83 ALA A CA 1
ATOM 670 C C . ALA A 1 83 ? 15.233 -0.464 -22.720 1.00 96.25 83 ALA A C 1
ATOM 672 O O . ALA A 1 83 ? 14.249 -0.519 -21.983 1.00 96.25 83 ALA A O 1
ATOM 673 N N . LEU A 1 84 ? 16.455 -0.809 -22.301 1.00 96.44 84 LEU A N 1
ATOM 674 C CA . LEU A 1 84 ? 16.726 -1.350 -20.967 1.00 96.44 84 LEU A CA 1
ATOM 675 C C . LEU A 1 84 ? 16.386 -0.334 -19.863 1.00 96.44 84 LEU A C 1
ATOM 677 O O . LEU A 1 84 ? 15.743 -0.674 -18.869 1.00 96.44 84 LEU A O 1
ATOM 681 N N . LYS A 1 85 ? 16.758 0.942 -20.042 1.00 96.50 85 LYS A N 1
ATOM 682 C CA . LYS A 1 85 ? 16.385 2.012 -19.097 1.00 96.50 85 LYS A CA 1
ATOM 683 C C . LYS A 1 85 ? 14.872 2.208 -19.010 1.00 96.50 85 LYS A C 1
ATOM 685 O O . LYS A 1 85 ? 14.358 2.458 -17.920 1.00 96.50 85 LYS A O 1
ATOM 690 N N . LEU A 1 86 ? 14.165 2.099 -20.133 1.00 96.44 86 LEU A N 1
ATOM 691 C CA . LEU A 1 86 ? 12.712 2.221 -20.176 1.00 96.44 86 LEU A CA 1
ATOM 692 C C . LEU A 1 86 ? 12.060 1.060 -19.420 1.00 96.44 86 LEU A C 1
ATOM 694 O O . LEU A 1 86 ? 11.246 1.316 -18.534 1.00 96.44 86 LEU A O 1
ATOM 698 N N . GLU A 1 87 ? 12.495 -0.178 -19.659 1.00 96.81 87 GLU A N 1
ATOM 699 C CA . GLU A 1 87 ? 12.017 -1.364 -18.939 1.00 96.81 87 GLU A CA 1
ATOM 700 C C . GLU A 1 87 ? 12.233 -1.241 -17.421 1.00 96.81 87 GLU A C 1
ATOM 702 O O . GLU A 1 87 ? 11.309 -1.459 -16.633 1.00 96.81 87 GLU A O 1
ATOM 707 N N . GLN A 1 88 ? 13.421 -0.801 -16.994 1.00 96.12 88 GLN A N 1
ATOM 708 C CA . GLN A 1 88 ? 13.707 -0.546 -15.578 1.00 96.12 88 GLN A CA 1
ATOM 709 C C . GLN A 1 88 ? 12.793 0.535 -14.988 1.00 96.12 88 GLN A C 1
ATOM 711 O O . GLN A 1 88 ? 12.298 0.386 -13.867 1.00 96.12 88 GLN A O 1
ATOM 716 N N . SER A 1 89 ? 12.540 1.615 -15.735 1.00 94.50 89 SER A N 1
ATOM 717 C CA . SER A 1 89 ? 11.656 2.697 -15.291 1.00 94.50 89 SER A CA 1
ATOM 718 C C . SER A 1 89 ? 10.196 2.246 -15.177 1.00 94.50 89 SER A C 1
ATOM 720 O O . SER A 1 89 ? 9.514 2.602 -14.216 1.00 94.50 89 SER A O 1
ATOM 722 N N . GLU A 1 90 ? 9.722 1.398 -16.093 1.00 96.00 90 GLU A N 1
ATOM 723 C CA . GLU A 1 90 ? 8.373 0.837 -16.045 1.00 96.00 90 GLU A CA 1
ATOM 724 C C . GLU A 1 90 ? 8.212 -0.157 -14.896 1.00 96.00 90 GLU A C 1
ATOM 726 O O . GLU A 1 90 ? 7.191 -0.133 -14.203 1.00 96.00 90 GLU A O 1
ATOM 731 N N . ALA A 1 91 ? 9.220 -0.995 -14.645 1.00 96.12 91 ALA A N 1
ATOM 732 C CA . ALA A 1 91 ? 9.235 -1.898 -13.499 1.00 96.12 91 ALA A CA 1
ATOM 733 C C . ALA A 1 91 ? 9.196 -1.117 -12.175 1.00 96.12 91 ALA A C 1
ATOM 735 O O . ALA A 1 91 ? 8.408 -1.442 -11.281 1.00 96.12 91 ALA A O 1
ATOM 736 N N . ALA A 1 92 ? 9.982 -0.039 -12.067 1.00 94.88 92 ALA A N 1
ATOM 737 C CA . ALA A 1 92 ? 9.954 0.855 -10.913 1.00 94.88 92 ALA A CA 1
ATOM 738 C C . ALA A 1 92 ? 8.583 1.532 -10.748 1.00 94.88 92 ALA A C 1
ATOM 740 O O . ALA A 1 92 ? 8.053 1.572 -9.636 1.00 94.88 92 ALA A O 1
ATOM 741 N N . ARG A 1 93 ? 7.967 1.991 -11.847 1.00 95.38 93 ARG A N 1
ATOM 742 C CA . ARG A 1 93 ? 6.624 2.588 -11.828 1.00 95.38 93 ARG A CA 1
ATOM 743 C C . ARG A 1 93 ? 5.570 1.596 -11.344 1.00 95.38 93 ARG A C 1
ATOM 745 O O . ARG A 1 93 ? 4.810 1.931 -10.444 1.00 95.38 93 ARG A O 1
ATOM 752 N N . LYS A 1 94 ? 5.550 0.372 -11.885 1.00 96.50 94 LYS A N 1
ATOM 753 C CA . LYS A 1 94 ? 4.612 -0.687 -11.465 1.00 96.50 94 LYS A CA 1
ATOM 754 C C . LYS A 1 94 ? 4.778 -1.031 -9.984 1.00 96.50 94 LYS A C 1
ATOM 756 O O . LYS A 1 94 ? 3.789 -1.193 -9.275 1.00 96.50 94 LYS A O 1
ATOM 761 N N . LYS A 1 95 ? 6.021 -1.093 -9.493 1.00 96.31 95 LYS A N 1
ATOM 762 C CA . LYS A 1 95 ? 6.302 -1.316 -8.069 1.00 96.31 95 LYS A CA 1
ATOM 763 C C . LYS A 1 95 ? 5.778 -0.171 -7.196 1.00 96.31 95 LYS A C 1
ATOM 765 O O . LYS A 1 95 ? 5.182 -0.432 -6.154 1.00 96.31 95 LYS A O 1
ATOM 770 N N . ALA A 1 96 ? 5.979 1.077 -7.617 1.00 93.25 96 ALA A N 1
ATOM 771 C CA . ALA A 1 96 ? 5.482 2.251 -6.901 1.00 93.25 96 ALA A CA 1
ATOM 772 C C . ALA A 1 96 ? 3.946 2.324 -6.899 1.00 93.25 96 ALA A C 1
ATOM 774 O O . ALA A 1 96 ? 3.348 2.636 -5.874 1.00 93.25 96 ALA A O 1
ATOM 775 N N . GLU A 1 97 ? 3.305 1.985 -8.017 1.00 95.75 97 GLU A N 1
ATOM 776 C CA . GLU A 1 97 ? 1.846 1.934 -8.145 1.00 95.75 97 GLU A CA 1
ATOM 777 C C . GLU A 1 97 ? 1.233 0.874 -7.221 1.00 95.75 97 GLU A C 1
ATOM 779 O O . GLU A 1 97 ? 0.274 1.155 -6.501 1.00 95.75 97 GLU A O 1
ATOM 784 N N . LEU A 1 98 ? 1.838 -0.315 -7.156 1.00 95.62 98 LEU A N 1
ATOM 785 C CA . LEU A 1 98 ? 1.411 -1.368 -6.236 1.00 95.62 98 LEU A CA 1
ATOM 786 C C . LEU A 1 98 ? 1.589 -0.952 -4.767 1.00 95.62 98 LEU A C 1
ATOM 788 O O . LEU A 1 98 ? 0.684 -1.148 -3.959 1.00 95.62 98 LEU A O 1
ATOM 792 N N . ALA A 1 99 ? 2.716 -0.320 -4.425 1.00 95.81 99 ALA A N 1
ATOM 793 C CA . ALA A 1 99 ? 2.942 0.207 -3.080 1.00 95.81 99 ALA A CA 1
ATOM 794 C C . ALA A 1 99 ? 1.916 1.292 -2.704 1.00 95.81 99 ALA A C 1
ATOM 796 O O . ALA A 1 99 ? 1.392 1.280 -1.593 1.00 95.81 99 ALA A O 1
ATOM 797 N N . ALA A 1 100 ? 1.579 2.189 -3.635 1.00 94.94 100 ALA A N 1
ATOM 798 C CA . ALA A 1 100 ? 0.562 3.214 -3.423 1.00 94.94 100 ALA A CA 1
ATOM 799 C C . ALA A 1 100 ? -0.841 2.612 -3.239 1.00 94.94 100 ALA A C 1
ATOM 801 O O . ALA A 1 100 ? -1.591 3.058 -2.370 1.00 94.94 100 ALA A O 1
ATOM 802 N N . SER A 1 101 ? -1.190 1.579 -4.014 1.00 94.44 101 SER A N 1
ATOM 803 C CA . SER A 1 101 ? -2.462 0.863 -3.862 1.00 94.44 101 SER A CA 1
ATOM 804 C C . SER A 1 101 ? -2.566 0.173 -2.500 1.00 94.44 101 SER A C 1
ATOM 806 O O . SER A 1 101 ? -3.594 0.291 -1.835 1.00 94.44 101 SER A O 1
ATOM 808 N N . ASN A 1 102 ? -1.500 -0.500 -2.058 1.00 94.25 102 ASN A N 1
ATOM 809 C CA . ASN A 1 102 ? -1.466 -1.157 -0.750 1.00 94.25 102 ASN A CA 1
ATOM 810 C C . ASN A 1 102 ? -1.560 -0.137 0.390 1.00 94.25 102 ASN A C 1
ATOM 812 O O . ASN A 1 102 ? -2.396 -0.291 1.273 1.00 94.25 102 ASN A O 1
ATOM 816 N N . ALA A 1 103 ? -0.789 0.953 0.326 1.00 94.38 103 ALA A N 1
ATOM 817 C CA . ALA A 1 103 ? -0.841 2.015 1.329 1.00 94.38 103 ALA A CA 1
ATOM 818 C C . ALA A 1 103 ? -2.230 2.669 1.416 1.00 94.38 103 ALA A C 1
ATOM 820 O O . ALA A 1 103 ? -2.689 3.022 2.502 1.00 94.38 103 ALA A O 1
ATOM 821 N N . LYS A 1 104 ? -2.930 2.813 0.283 1.00 94.75 104 LYS A N 1
ATOM 822 C CA . LYS A 1 104 ? -4.310 3.308 0.271 1.00 94.75 104 LYS A CA 1
ATOM 823 C C . LYS A 1 104 ? -5.270 2.325 0.946 1.00 94.75 104 LYS A C 1
ATOM 825 O O . LYS A 1 104 ? -6.076 2.755 1.763 1.00 94.75 104 LYS A O 1
ATOM 830 N N . ALA A 1 105 ? -5.161 1.032 0.639 1.00 94.44 105 ALA A N 1
ATOM 831 C CA . ALA A 1 105 ? -5.985 0.002 1.268 1.00 94.44 105 ALA A CA 1
ATOM 832 C C . ALA A 1 105 ? -5.767 -0.053 2.791 1.00 94.44 105 ALA A C 1
ATOM 834 O O . ALA A 1 105 ? -6.735 -0.062 3.548 1.00 94.44 105 ALA A O 1
ATOM 835 N N . GLU A 1 106 ? -4.511 0.006 3.243 1.00 93.38 106 GLU A N 1
ATOM 836 C CA . GLU A 1 106 ? -4.163 0.063 4.669 1.00 93.38 106 GLU A CA 1
ATOM 837 C C . GLU A 1 106 ? -4.713 1.327 5.346 1.00 93.38 106 GLU A C 1
ATOM 839 O O . GLU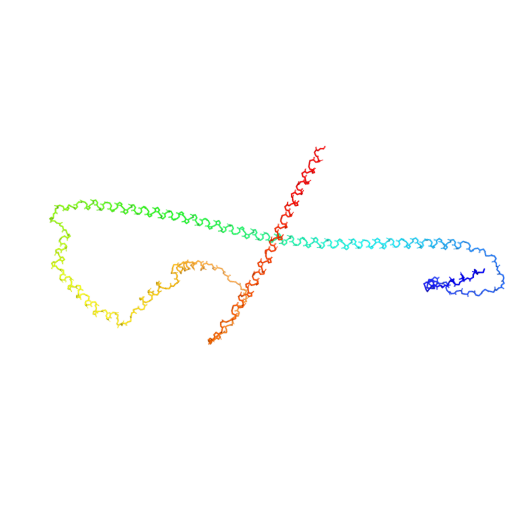 A 1 106 ? -5.232 1.264 6.462 1.00 93.38 106 GLU A O 1
ATOM 844 N N . ALA A 1 107 ? -4.651 2.480 4.672 1.00 92.62 107 ALA A N 1
ATOM 845 C CA . ALA A 1 107 ? -5.207 3.724 5.194 1.00 92.62 107 ALA A CA 1
ATOM 846 C C . ALA A 1 107 ? -6.740 3.676 5.319 1.00 92.62 107 ALA A C 1
ATOM 848 O O . ALA A 1 107 ? -7.292 4.191 6.294 1.00 92.62 107 ALA A O 1
ATOM 849 N N . ASP A 1 108 ? -7.433 3.060 4.360 1.00 93.56 108 ASP A N 1
ATOM 850 C CA . ASP A 1 108 ? -8.888 2.900 4.402 1.00 93.56 108 ASP A CA 1
ATOM 851 C C . ASP A 1 108 ? -9.309 1.901 5.499 1.00 93.56 108 ASP A C 1
ATOM 853 O O . ASP A 1 108 ? -10.261 2.165 6.237 1.00 93.56 108 ASP A O 1
ATOM 857 N N . GLU A 1 109 ? -8.550 0.818 5.705 1.00 93.88 109 GLU A N 1
ATOM 858 C CA . GLU A 1 109 ? -8.754 -0.103 6.832 1.00 93.88 109 GLU A CA 1
ATOM 859 C C . GLU A 1 109 ? -8.513 0.587 8.186 1.00 93.88 109 GLU A C 1
ATOM 861 O O . GLU A 1 109 ? -9.305 0.434 9.120 1.00 93.88 109 GLU A O 1
ATOM 866 N N . ALA A 1 110 ? -7.453 1.391 8.303 1.00 93.25 110 ALA A N 1
ATOM 867 C CA . ALA A 1 110 ? -7.159 2.150 9.516 1.00 93.25 110 ALA A CA 1
ATOM 868 C C . ALA A 1 110 ? -8.266 3.167 9.838 1.00 93.25 110 ALA A C 1
ATOM 870 O O . ALA A 1 110 ? -8.657 3.300 10.998 1.00 93.25 110 ALA A O 1
ATOM 871 N N . LYS A 1 111 ? -8.824 3.838 8.822 1.00 93.75 111 LYS A N 1
ATOM 872 C CA . LYS A 1 111 ? -9.985 4.727 8.992 1.00 93.75 111 LYS A CA 1
ATOM 873 C C . LYS A 1 111 ? -11.225 3.971 9.455 1.00 93.75 111 LYS A C 1
ATOM 875 O O . LYS A 1 111 ? -11.907 4.446 10.358 1.00 93.75 111 LYS A O 1
ATOM 880 N N . ALA A 1 112 ? -11.502 2.798 8.883 1.00 92.44 112 ALA A N 1
ATOM 881 C CA . ALA A 1 112 ? -12.628 1.969 9.309 1.00 92.44 112 ALA A CA 1
ATOM 882 C C . ALA A 1 112 ? -12.480 1.527 10.776 1.00 92.44 112 ALA A C 1
ATOM 884 O O . ALA A 1 112 ? -13.434 1.613 11.550 1.00 92.44 112 ALA A O 1
ATOM 885 N N . LYS A 1 113 ? -11.269 1.130 11.190 1.00 92.88 113 LYS A N 1
ATOM 886 C CA . LYS A 1 113 ? -10.967 0.801 12.592 1.00 92.88 113 LYS A CA 1
ATOM 887 C C . LYS A 1 113 ? -11.122 2.011 13.513 1.00 92.88 113 LYS A C 1
ATOM 889 O O . LYS A 1 113 ? -11.716 1.872 14.577 1.00 92.88 113 LYS A O 1
ATOM 894 N N . ALA A 1 114 ? -10.637 3.186 13.111 1.00 91.00 114 ALA A N 1
ATOM 895 C CA . ALA A 1 114 ? -10.777 4.414 13.893 1.00 91.00 114 ALA A CA 1
ATOM 896 C C . ALA A 1 114 ? -12.252 4.799 14.103 1.00 91.00 114 ALA A C 1
ATOM 898 O O . ALA A 1 114 ? -12.646 5.082 15.231 1.00 91.00 114 ALA A O 1
ATOM 899 N N . ALA A 1 115 ? -13.078 4.711 13.056 1.00 91.19 115 ALA A N 1
ATOM 900 C CA . ALA A 1 115 ? -14.519 4.940 13.163 1.00 91.19 115 ALA A CA 1
ATOM 901 C C . ALA A 1 115 ? -15.198 3.934 14.113 1.00 91.19 115 ALA A C 1
ATOM 903 O O . ALA A 1 115 ? -16.037 4.315 14.926 1.00 91.19 115 ALA A O 1
ATOM 904 N N . GLY A 1 116 ? -14.798 2.657 14.066 1.00 92.56 116 GLY A N 1
ATOM 905 C CA . GLY A 1 116 ? -15.293 1.644 15.003 1.00 92.56 116 GLY A CA 1
ATOM 906 C C . GLY A 1 116 ? -14.907 1.924 16.462 1.00 92.56 116 GLY A C 1
ATOM 907 O O . GLY A 1 116 ? -15.713 1.705 17.366 1.00 92.56 116 GLY A O 1
ATOM 908 N N . VAL A 1 117 ? -13.698 2.442 16.707 1.00 93.88 117 VAL A N 1
ATOM 909 C CA . VAL A 1 117 ? -13.255 2.854 18.051 1.00 93.88 117 VAL A CA 1
ATOM 910 C C . VAL A 1 117 ? -14.068 4.043 18.558 1.00 93.88 117 VAL A C 1
ATOM 912 O O . VAL A 1 117 ? -14.489 4.029 19.711 1.00 93.88 117 VAL A O 1
ATOM 915 N N . GLU A 1 118 ? -14.340 5.034 17.709 1.00 93.06 118 GLU A N 1
ATOM 916 C CA . GLU A 1 118 ? -15.166 6.193 18.067 1.00 93.06 118 GLU A CA 1
ATOM 917 C C . GLU A 1 118 ? -16.603 5.776 18.435 1.00 93.06 118 GLU A C 1
ATOM 919 O O . GLU A 1 118 ? -17.153 6.236 19.437 1.00 93.06 118 GLU A O 1
ATOM 924 N N . GLU A 1 119 ? -17.193 4.824 17.702 1.00 93.81 119 GLU A N 1
ATOM 925 C CA . GLU A 1 119 ? -18.513 4.276 18.036 1.00 93.81 119 GLU A CA 1
ATOM 926 C C . GLU A 1 119 ? -18.510 3.528 19.382 1.00 93.81 119 GLU A C 1
ATOM 928 O O . GLU A 1 119 ? -19.434 3.684 20.187 1.00 93.81 119 GLU A O 1
ATOM 933 N N . LEU A 1 120 ? -17.472 2.729 19.657 1.00 94.19 120 LEU A N 1
ATOM 934 C CA . LEU A 1 120 ? -17.313 2.048 20.946 1.00 94.19 120 LEU A CA 1
ATOM 935 C C . LEU A 1 120 ? -17.116 3.036 22.097 1.00 94.19 120 LEU A C 1
ATOM 937 O O . LEU A 1 120 ? -17.682 2.832 23.171 1.00 94.19 120 LEU A O 1
ATOM 941 N N . GLN A 1 121 ? -16.354 4.106 21.876 1.00 95.88 121 GLN A N 1
ATOM 942 C CA . GLN A 1 121 ? -16.154 5.154 22.867 1.00 95.88 121 GLN A CA 1
ATOM 943 C C . GLN A 1 121 ? -17.476 5.849 23.201 1.00 95.88 121 GLN A C 1
ATOM 945 O O . GLN A 1 121 ? -17.807 5.991 24.375 1.00 95.88 121 GLN A O 1
ATOM 950 N N . LYS A 1 122 ? -18.284 6.184 22.191 1.00 96.06 122 LYS A N 1
ATOM 951 C CA . LYS A 1 122 ? -19.614 6.760 22.415 1.00 96.06 122 LYS A CA 1
ATOM 952 C C . LYS A 1 122 ? -20.526 5.818 23.207 1.00 96.06 122 LYS A C 1
ATOM 954 O O . LYS A 1 122 ? -21.157 6.238 24.170 1.00 96.06 122 LYS A O 1
ATOM 959 N N . LYS A 1 123 ? -20.553 4.525 22.857 1.00 95.69 123 LYS A N 1
ATOM 960 C CA . LYS A 1 123 ? -21.317 3.514 23.616 1.00 95.69 123 LYS A CA 1
ATOM 961 C C . LYS A 1 123 ? -20.848 3.407 25.067 1.00 95.69 123 LYS A C 1
ATOM 963 O O . LYS A 1 123 ? -21.667 3.172 25.953 1.00 95.69 123 LYS A O 1
ATOM 968 N N . LEU A 1 124 ? -19.548 3.562 25.314 1.00 95.88 124 LEU A N 1
ATOM 969 C CA . LEU A 1 124 ? -18.988 3.568 26.662 1.00 95.88 124 LEU A CA 1
ATOM 970 C C . LEU A 1 124 ? -19.430 4.809 27.446 1.00 95.88 124 LEU A C 1
ATOM 972 O O . LEU A 1 124 ? -19.841 4.673 28.594 1.00 95.88 124 LEU A O 1
ATOM 976 N N . GLU A 1 125 ? -19.390 5.992 26.834 1.00 96.25 125 GLU A N 1
ATOM 977 C CA . GLU A 1 125 ? -19.872 7.238 27.443 1.00 96.25 125 GLU A CA 1
ATOM 978 C C . GLU A 1 125 ? -21.367 7.152 27.793 1.00 96.25 125 GLU A C 1
ATOM 980 O O . GLU A 1 125 ? -21.752 7.452 28.926 1.00 96.25 125 GLU A O 1
ATOM 985 N N . ASP A 1 126 ? -22.193 6.634 26.879 1.00 96.50 126 ASP A N 1
ATOM 986 C CA . ASP A 1 126 ? -23.623 6.400 27.115 1.00 96.50 126 ASP A CA 1
ATOM 987 C C . ASP A 1 126 ? -23.854 5.403 28.270 1.00 96.50 126 ASP A C 1
ATOM 989 O O . ASP A 1 126 ? -24.713 5.615 29.132 1.00 96.50 126 ASP A O 1
ATOM 993 N N . ALA A 1 127 ? -23.064 4.324 28.333 1.00 95.81 127 ALA A N 1
ATOM 994 C CA . ALA A 1 127 ? -23.145 3.336 29.409 1.00 95.81 127 ALA A CA 1
ATOM 995 C C . ALA A 1 127 ? -22.721 3.908 30.773 1.00 95.81 127 ALA A C 1
ATOM 997 O O . ALA A 1 127 ? -23.333 3.577 31.791 1.00 95.81 127 ALA A O 1
ATOM 998 N N . ILE A 1 128 ? -21.708 4.780 30.807 1.00 96.19 128 ILE A N 1
ATOM 999 C CA . ILE A 1 128 ? -21.281 5.484 32.025 1.00 96.19 128 ILE A CA 1
ATOM 1000 C C . ILE A 1 128 ? -22.403 6.405 32.515 1.00 96.19 128 ILE A C 1
ATOM 1002 O O . ILE A 1 128 ? -22.778 6.336 33.687 1.00 96.19 128 ILE A O 1
ATOM 1006 N N . ALA A 1 129 ? -23.002 7.198 31.622 1.00 95.62 129 ALA A N 1
ATOM 1007 C CA . ALA A 1 129 ? -24.116 8.077 31.970 1.00 95.62 129 ALA A CA 1
ATOM 1008 C C . ALA A 1 129 ? -25.324 7.291 32.517 1.00 95.62 129 ALA A C 1
ATOM 1010 O O . ALA A 1 129 ? -25.923 7.681 33.523 1.00 95.62 129 ALA A O 1
ATOM 1011 N N . ALA A 1 130 ? -25.653 6.149 31.904 1.00 95.88 130 ALA A N 1
ATOM 1012 C CA . ALA A 1 130 ? -26.714 5.266 32.384 1.00 95.88 130 ALA A CA 1
ATOM 1013 C C . ALA A 1 130 ? -26.406 4.681 33.774 1.00 95.88 130 ALA A C 1
ATOM 1015 O O . ALA A 1 130 ? -27.293 4.618 34.632 1.00 95.88 130 ALA A O 1
ATOM 1016 N N . LEU A 1 131 ? -25.154 4.280 34.019 1.00 95.75 131 LEU A N 1
ATOM 1017 C CA . LEU A 1 131 ? -24.719 3.752 35.311 1.00 95.75 131 LEU A CA 1
ATOM 1018 C C . LEU A 1 131 ? -24.824 4.806 36.417 1.00 95.75 131 LEU A C 1
ATOM 1020 O O . LEU A 1 131 ? -25.322 4.507 37.503 1.00 95.75 131 LEU A O 1
ATOM 1024 N N . ASP A 1 132 ? -24.383 6.032 36.153 1.00 96.06 132 ASP A N 1
ATOM 1025 C CA . ASP A 1 132 ? -24.459 7.115 37.132 1.00 96.06 132 ASP A CA 1
ATOM 1026 C C . ASP A 1 132 ? -25.910 7.532 37.405 1.00 96.06 132 ASP A C 1
ATOM 1028 O O . ASP A 1 132 ? -26.279 7.753 38.562 1.00 96.06 132 ASP A O 1
ATOM 1032 N N . GLY A 1 133 ? -26.775 7.502 36.384 1.00 95.50 133 GLY A N 1
ATOM 1033 C CA . GLY A 1 133 ? -28.223 7.622 36.562 1.00 95.50 133 GLY A CA 1
ATOM 1034 C C . GLY A 1 133 ? -28.796 6.539 37.485 1.00 95.50 133 GLY A C 1
ATOM 1035 O O . GLY A 1 133 ? -29.564 6.839 38.403 1.00 95.50 133 GLY A O 1
ATOM 1036 N N . HIS A 1 134 ? -28.375 5.282 37.310 1.00 93.31 134 HIS A N 1
ATOM 1037 C CA . HIS A 1 134 ? -28.782 4.172 38.176 1.00 93.31 134 HIS A CA 1
ATOM 1038 C C . HIS A 1 134 ? -28.296 4.332 39.621 1.00 93.31 134 HIS A C 1
ATOM 1040 O O . HIS A 1 134 ? -29.071 4.093 40.550 1.00 93.31 134 HIS A O 1
ATOM 1046 N N . LYS A 1 135 ? -27.049 4.773 39.829 1.00 95.12 135 LYS A N 1
ATOM 1047 C CA . LYS A 1 135 ? -26.512 5.065 41.169 1.00 95.12 135 LYS A CA 1
ATOM 1048 C C . LYS A 1 135 ? -27.297 6.180 41.857 1.00 95.12 135 LYS A C 1
ATOM 1050 O O . LYS A 1 135 ? -27.645 6.037 43.025 1.00 95.12 135 LYS A O 1
ATOM 1055 N N . ALA A 1 136 ? -27.622 7.258 41.143 1.00 93.75 136 ALA A N 1
ATOM 1056 C CA . ALA A 1 136 ? -28.423 8.357 41.686 1.00 93.75 136 ALA A CA 1
ATOM 1057 C C . ALA A 1 136 ? -29.845 7.904 42.062 1.00 93.75 136 ALA A C 1
ATOM 1059 O O . ALA A 1 136 ? -30.364 8.263 43.125 1.00 93.75 136 ALA A O 1
ATOM 1060 N N . ALA A 1 137 ? -30.465 7.065 41.226 1.00 92.38 137 ALA A N 1
ATOM 1061 C CA . ALA A 1 137 ? -31.762 6.464 41.520 1.00 92.38 137 ALA A CA 1
ATOM 1062 C C . ALA A 1 137 ? -31.698 5.534 42.744 1.00 92.38 137 ALA A C 1
ATOM 1064 O O . ALA A 1 137 ? -32.592 5.564 43.594 1.00 92.38 137 ALA A O 1
ATOM 1065 N N . GLN A 1 138 ? -30.630 4.740 42.869 1.00 92.88 138 GLN A N 1
ATOM 1066 C CA . GLN A 1 138 ? -30.403 3.884 44.030 1.00 92.88 138 GLN A CA 1
ATOM 1067 C C . GLN A 1 138 ? -30.209 4.708 45.308 1.00 92.88 138 GLN A C 1
ATOM 1069 O O . GLN A 1 138 ? -30.902 4.447 46.288 1.00 92.88 138 GLN A O 1
ATOM 1074 N N . ALA A 1 139 ? -29.362 5.740 45.285 1.00 92.12 139 ALA A N 1
ATOM 1075 C CA . ALA A 1 139 ? -29.159 6.634 46.425 1.00 92.12 139 ALA A CA 1
ATOM 1076 C C . ALA A 1 139 ? -30.476 7.297 46.864 1.00 92.12 139 ALA A C 1
ATOM 1078 O O . ALA A 1 139 ? -30.821 7.289 48.044 1.00 92.12 139 ALA A O 1
ATOM 1079 N N . SER A 1 140 ? -31.279 7.775 45.908 1.00 91.88 140 SER A N 1
ATOM 1080 C CA . SER A 1 140 ? -32.604 8.350 46.190 1.00 91.88 140 SER A CA 1
ATOM 1081 C C . SER A 1 140 ? -33.552 7.331 46.837 1.00 91.88 140 SER A C 1
ATOM 1083 O O . SER A 1 140 ? -34.313 7.656 47.755 1.00 91.88 140 SER A O 1
ATOM 1085 N N . ARG A 1 141 ? -33.512 6.072 46.381 1.00 91.25 141 ARG A N 1
ATOM 1086 C CA . ARG A 1 141 ? -34.299 4.978 46.961 1.00 91.25 141 ARG A CA 1
ATOM 1087 C C . ARG A 1 141 ? -33.846 4.658 48.385 1.00 91.25 141 ARG A C 1
ATOM 1089 O O . ARG A 1 141 ? -34.701 4.483 49.252 1.00 91.25 141 ARG A O 1
ATOM 1096 N N . GLU A 1 142 ? -32.540 4.593 48.624 1.00 92.56 142 GLU A N 1
ATOM 1097 C CA . GLU A 1 142 ? -31.945 4.346 49.940 1.00 92.56 142 GLU A CA 1
ATOM 1098 C C . GLU A 1 142 ? -32.284 5.467 50.927 1.00 92.56 142 GLU A C 1
ATOM 1100 O O . GLU A 1 142 ? -32.761 5.180 52.025 1.00 92.56 142 GLU A O 1
ATOM 1105 N N . GLU A 1 143 ? -32.179 6.735 50.524 1.00 92.06 143 GLU A N 1
ATOM 1106 C CA . GLU A 1 143 ? -32.632 7.868 51.339 1.00 92.06 143 GLU A CA 1
ATOM 1107 C C . GLU A 1 143 ? -34.129 7.782 51.670 1.00 92.06 143 GLU A C 1
ATOM 1109 O O . GLU A 1 143 ? -34.541 8.035 52.806 1.00 92.06 143 GLU A O 1
ATOM 1114 N N . GLY A 1 144 ? -34.960 7.396 50.698 1.00 91.44 144 GLY A N 1
ATOM 1115 C CA . GLY A 1 144 ? -36.393 7.187 50.903 1.00 91.44 144 GLY A CA 1
ATOM 1116 C C . GLY A 1 144 ? -36.711 6.032 51.861 1.00 91.44 144 GLY A C 1
ATOM 1117 O O . GLY A 1 144 ? -37.709 6.084 52.584 1.00 91.44 144 GLY A O 1
ATOM 1118 N N . ILE A 1 145 ? -35.881 4.987 51.890 1.00 91.06 145 ILE A N 1
ATOM 1119 C CA . ILE A 1 145 ? -35.976 3.899 52.875 1.00 91.06 145 ILE A CA 1
ATOM 1120 C C . ILE A 1 145 ? -35.544 4.407 54.252 1.00 91.06 145 ILE A C 1
ATOM 1122 O O . ILE A 1 145 ? -36.278 4.214 55.214 1.00 91.06 145 ILE A O 1
ATOM 1126 N N . LEU A 1 146 ? -34.423 5.123 54.349 1.00 90.75 146 LEU A N 1
ATOM 1127 C CA . LEU A 1 146 ? -33.919 5.706 55.597 1.00 90.75 146 LEU A CA 1
ATOM 1128 C C . LEU A 1 146 ? -34.922 6.664 56.248 1.00 90.75 146 LEU A C 1
ATOM 1130 O O . LEU A 1 146 ? -35.130 6.604 57.459 1.00 90.75 146 LEU A O 1
ATOM 1134 N N . LYS A 1 147 ? -35.584 7.522 55.462 1.00 90.06 147 LYS A N 1
ATOM 1135 C CA . LYS A 1 147 ? -36.651 8.410 55.960 1.00 90.06 147 LYS A CA 1
ATOM 1136 C C . LYS A 1 147 ? -37.835 7.619 56.521 1.00 90.06 147 LYS A C 1
ATOM 1138 O O . LYS A 1 147 ? -38.338 7.963 57.591 1.00 90.06 147 LYS A O 1
ATOM 1143 N N . ARG A 1 148 ? -38.253 6.549 55.833 1.00 88.00 148 ARG A N 1
ATOM 1144 C CA . ARG A 1 148 ? -39.319 5.645 56.301 1.00 88.00 148 ARG A CA 1
ATOM 1145 C C . ARG A 1 148 ? -38.925 4.890 57.567 1.00 88.00 148 ARG A C 1
ATOM 1147 O O . ARG A 1 148 ? -39.714 4.828 58.499 1.00 88.00 148 ARG A O 1
ATOM 1154 N N . LEU A 1 149 ? -37.694 4.389 57.642 1.00 85.56 149 LEU A N 1
ATOM 1155 C CA . LEU A 1 149 ? -37.194 3.715 58.838 1.00 85.56 149 LEU A CA 1
ATOM 1156 C C . LEU A 1 149 ? -37.154 4.666 60.037 1.00 85.56 149 LEU A C 1
ATOM 1158 O O . LEU A 1 149 ? -37.641 4.311 61.102 1.00 85.56 149 LEU A O 1
ATOM 1162 N N . LYS A 1 150 ? -36.633 5.889 59.856 1.00 84.81 150 LYS A N 1
ATOM 1163 C CA . LYS A 1 150 ? -36.591 6.907 60.917 1.00 84.81 150 LYS A CA 1
ATOM 1164 C C . LYS A 1 150 ? -37.984 7.257 61.430 1.00 84.81 150 LYS A C 1
ATOM 1166 O O . LYS A 1 150 ? -38.196 7.262 62.638 1.00 84.81 150 LYS A O 1
ATOM 1171 N N . THR A 1 151 ? -38.933 7.503 60.526 1.00 79.81 151 THR A N 1
ATOM 1172 C CA . THR A 1 151 ? -40.329 7.783 60.907 1.00 79.81 151 THR A CA 1
ATOM 1173 C C . THR A 1 151 ? -40.963 6.601 61.637 1.00 79.81 151 THR A C 1
ATOM 1175 O O . THR A 1 151 ? -41.601 6.816 62.659 1.00 79.81 151 THR A O 1
ATOM 1178 N N . GLN A 1 152 ? -40.704 5.364 61.205 1.00 72.00 152 GLN A N 1
ATOM 1179 C CA . GLN A 1 152 ? -41.198 4.166 61.884 1.00 72.00 152 GLN A CA 1
ATOM 1180 C C . GLN A 1 152 ? -40.567 3.955 63.272 1.00 72.00 152 GLN A C 1
ATOM 1182 O O . GLN A 1 152 ? -41.257 3.585 64.216 1.00 72.00 152 GLN A O 1
ATOM 1187 N N . THR A 1 153 ? -39.268 4.225 63.444 1.00 65.31 153 THR A N 1
ATOM 1188 C CA . THR A 1 153 ? -38.634 4.188 64.773 1.00 65.31 153 THR A CA 1
ATOM 1189 C C . THR A 1 153 ? -39.163 5.275 65.700 1.00 65.31 153 THR A C 1
ATOM 1191 O O . THR A 1 153 ? -39.231 5.053 66.900 1.00 65.31 153 THR A O 1
ATOM 1194 N N . GLN A 1 154 ? -39.572 6.425 65.161 1.00 62.00 154 GLN A N 1
ATOM 1195 C CA . GLN A 1 154 ? -40.103 7.534 65.949 1.00 62.00 154 GLN A CA 1
ATOM 1196 C C . GLN A 1 154 ? -41.555 7.281 66.380 1.00 62.00 154 GLN A C 1
ATOM 1198 O O . GLN A 1 154 ? -41.895 7.572 67.515 1.00 62.00 154 GLN A O 1
ATOM 1203 N N . THR A 1 155 ? -42.376 6.632 65.546 1.00 55.00 155 THR A N 1
ATOM 1204 C CA . THR A 1 155 ? -43.696 6.120 65.967 1.00 55.00 155 THR A CA 1
ATOM 1205 C C . THR A 1 155 ? -43.593 4.937 66.931 1.00 55.00 155 THR A C 1
ATOM 1207 O O . THR A 1 155 ? -44.488 4.718 67.735 1.00 55.00 155 THR A O 1
ATOM 1210 N N . ASN A 1 156 ? -42.495 4.175 66.884 1.00 52.19 156 ASN A N 1
ATOM 1211 C CA . ASN A 1 156 ? -42.226 3.111 67.853 1.00 52.19 156 ASN A CA 1
ATOM 1212 C C . ASN A 1 156 ? -41.620 3.633 69.170 1.00 52.19 156 ASN A C 1
ATOM 1214 O O . ASN A 1 156 ? -41.526 2.866 70.120 1.00 52.19 156 ASN A O 1
ATOM 1218 N N . GLN A 1 157 ? -41.215 4.907 69.257 1.00 47.00 157 GLN A N 1
ATOM 1219 C CA . GLN A 1 157 ? -40.789 5.530 70.520 1.00 47.00 157 GLN A CA 1
ATOM 1220 C C . GLN A 1 157 ? -41.964 5.916 71.429 1.00 47.00 157 GLN A C 1
ATOM 1222 O O . GLN A 1 157 ? -41.732 6.215 72.596 1.00 47.00 157 GLN A O 1
ATOM 1227 N N . ASP A 1 158 ? -43.203 5.827 70.939 1.00 46.44 158 ASP A N 1
ATOM 1228 C CA . ASP A 1 158 ? -44.405 5.893 71.779 1.00 46.44 158 ASP A CA 1
ATOM 1229 C C . ASP A 1 158 ? -44.704 4.548 72.484 1.00 46.44 158 ASP A C 1
ATOM 1231 O O . ASP A 1 158 ? -45.665 4.450 73.248 1.00 46.44 158 ASP A O 1
ATOM 1235 N N . PHE A 1 159 ? -43.880 3.506 72.278 1.00 48.81 159 PHE A N 1
ATOM 1236 C CA . PHE A 1 159 ? -43.893 2.316 73.132 1.00 48.81 159 PHE A CA 1
ATOM 1237 C C . PHE A 1 159 ? -43.092 2.579 74.406 1.00 48.81 159 PHE A C 1
ATOM 1239 O O . PHE A 1 159 ? -41.875 2.396 74.481 1.00 48.81 159 PHE A O 1
ATOM 1246 N N . ASP A 1 160 ? -43.821 3.019 75.422 1.00 47.25 160 ASP A N 1
ATOM 1247 C CA . ASP A 1 160 ? -43.337 3.183 76.780 1.00 47.25 160 ASP A CA 1
ATOM 1248 C C . ASP A 1 160 ? -43.053 1.816 77.435 1.00 47.25 160 ASP A C 1
ATOM 1250 O O . ASP A 1 160 ? -43.940 1.156 77.974 1.00 47.25 160 ASP A O 1
ATOM 1254 N N . LEU A 1 161 ? -41.782 1.403 77.419 1.00 51.97 161 LEU A N 1
ATOM 1255 C CA . LEU A 1 161 ? -41.258 0.235 78.147 1.00 51.97 161 LEU A CA 1
ATOM 1256 C C . LEU A 1 161 ? -41.421 0.332 79.677 1.00 51.97 161 LEU A C 1
ATOM 1258 O O . LEU A 1 161 ? -41.105 -0.627 80.380 1.00 51.97 161 LEU A O 1
ATOM 1262 N N . THR A 1 162 ? -41.871 1.470 80.217 1.00 52.38 162 THR A N 1
ATOM 1263 C CA . THR A 1 162 ? -42.083 1.651 81.659 1.00 52.38 162 THR A CA 1
ATOM 1264 C C . THR A 1 162 ? -43.518 1.383 82.110 1.00 52.38 162 THR A C 1
ATOM 1266 O O . THR A 1 162 ? -43.782 1.402 83.314 1.00 52.38 162 THR A O 1
ATOM 1269 N N . ASN A 1 163 ? -44.427 1.042 81.186 1.00 51.53 163 ASN A N 1
ATOM 1270 C CA . ASN A 1 163 ? -45.825 0.756 81.500 1.00 51.53 163 ASN A CA 1
ATOM 1271 C C . ASN A 1 163 ? -46.226 -0.681 81.081 1.00 51.53 163 ASN A C 1
ATOM 1273 O O . ASN A 1 163 ? -46.606 -0.914 79.935 1.00 51.53 163 ASN A O 1
ATOM 1277 N N . PRO A 1 164 ? -46.166 -1.675 81.991 1.00 51.44 164 PRO A N 1
ATOM 1278 C CA . PRO A 1 164 ? -46.313 -3.103 81.669 1.00 51.44 164 PRO A CA 1
ATOM 1279 C C . PRO A 1 164 ? -47.763 -3.571 81.439 1.00 51.44 164 PRO A C 1
ATOM 1281 O O . PRO A 1 164 ? -48.032 -4.768 81.453 1.00 51.44 164 PRO A O 1
ATOM 1284 N N . VAL A 1 165 ? -48.728 -2.662 81.286 1.00 49.66 165 VAL A N 1
ATOM 1285 C CA . VAL A 1 165 ? -50.156 -3.022 81.350 1.00 49.66 165 VAL A CA 1
ATOM 1286 C C . VAL A 1 165 ? -50.704 -3.574 80.030 1.00 49.66 165 VAL A C 1
ATOM 1288 O O . VAL A 1 165 ? -51.764 -4.178 80.049 1.00 49.66 165 VAL A O 1
ATOM 1291 N N . ASN A 1 166 ? -49.996 -3.439 78.906 1.00 53.88 166 ASN A N 1
ATOM 1292 C CA . ASN A 1 166 ? -50.403 -4.008 77.615 1.00 53.88 166 ASN A CA 1
ATOM 1293 C C . ASN A 1 166 ? -49.164 -4.265 76.747 1.00 53.88 166 ASN A C 1
ATOM 1295 O O . ASN A 1 166 ? -48.923 -3.528 75.792 1.00 53.88 166 ASN A O 1
ATOM 1299 N N . ASP A 1 167 ? -48.349 -5.260 77.099 1.00 56.88 167 ASP A N 1
ATOM 1300 C CA . ASP A 1 167 ? -47.259 -5.713 76.231 1.00 56.88 167 ASP A CA 1
ATOM 1301 C C . ASP A 1 167 ? -47.762 -6.876 75.347 1.00 56.88 167 ASP A C 1
ATOM 1303 O O . ASP A 1 167 ? -47.892 -8.006 75.829 1.00 56.88 167 ASP A O 1
ATOM 1307 N N . PRO A 1 168 ? -48.031 -6.636 74.046 1.00 58.62 168 PRO A N 1
ATOM 1308 C CA . PRO A 1 168 ? -48.525 -7.662 73.129 1.00 58.62 168 PRO A CA 1
ATOM 1309 C C . PRO A 1 168 ? -47.525 -8.806 72.948 1.00 58.62 168 PRO A C 1
ATOM 1311 O O . PRO A 1 168 ? -47.907 -9.889 72.510 1.00 58.62 168 PRO A O 1
ATOM 1314 N N . VAL A 1 169 ? -46.242 -8.575 73.248 1.00 58.75 169 VAL A N 1
ATOM 1315 C CA . VAL A 1 169 ? -45.191 -9.592 73.174 1.00 58.75 169 VAL A CA 1
ATOM 1316 C C . VAL A 1 169 ? -45.279 -10.527 74.376 1.00 58.75 169 VAL A C 1
ATOM 1318 O O . VAL A 1 169 ? -45.153 -11.737 74.197 1.00 58.75 169 VAL A O 1
ATOM 1321 N N . LEU A 1 170 ? -45.567 -10.009 75.575 1.00 58.16 170 LEU A N 1
ATOM 1322 C CA . LEU A 1 170 ? -45.846 -10.837 76.754 1.00 58.16 170 LEU A CA 1
ATOM 1323 C C . LEU A 1 170 ? -47.168 -11.598 76.622 1.00 58.16 170 LEU A C 1
ATOM 1325 O O . LEU A 1 170 ? -47.225 -12.764 77.013 1.00 58.16 170 LEU A O 1
ATOM 1329 N N . ASP A 1 171 ? -48.191 -10.989 76.021 1.00 63.34 171 ASP A N 1
ATOM 1330 C CA . ASP A 1 171 ? -49.447 -11.677 75.706 1.00 63.34 171 ASP A CA 1
ATOM 1331 C C . ASP A 1 171 ? -49.236 -12.765 74.648 1.00 63.34 171 ASP A C 1
ATOM 1333 O O . ASP A 1 171 ? -49.722 -13.882 74.810 1.00 63.34 171 ASP A O 1
ATOM 1337 N N . ALA A 1 172 ? -48.456 -12.492 73.595 1.00 59.88 172 ALA A N 1
ATOM 1338 C CA . ALA A 1 172 ? -48.121 -13.487 72.578 1.00 59.88 172 ALA A CA 1
ATOM 1339 C C . ALA A 1 172 ? -47.283 -14.637 73.155 1.00 59.88 172 ALA A C 1
ATOM 1341 O O . ALA A 1 172 ? -47.512 -15.792 72.798 1.00 59.88 172 ALA A O 1
ATOM 1342 N N . LEU A 1 173 ? -46.349 -14.346 74.065 1.00 61.44 173 LEU A N 1
ATOM 1343 C CA . LEU A 1 173 ? -45.558 -15.359 74.765 1.00 61.44 173 LEU A CA 1
ATOM 1344 C C . LEU A 1 173 ? -46.417 -16.175 75.739 1.00 61.44 173 LEU A C 1
ATOM 1346 O O . LEU A 1 173 ? -46.316 -17.398 75.721 1.00 61.44 173 LEU A O 1
ATOM 1350 N N . SER A 1 174 ? -47.318 -15.540 76.497 1.00 64.19 174 SER A N 1
ATOM 1351 C CA . SER A 1 174 ? -48.295 -16.239 77.347 1.00 64.19 174 SER A CA 1
ATOM 1352 C C . SER A 1 174 ? -49.236 -17.114 76.524 1.00 64.19 174 SER A C 1
ATOM 1354 O O . SER A 1 174 ? -49.510 -18.244 76.910 1.00 64.19 174 SER A O 1
ATOM 1356 N N . TYR A 1 175 ? -49.695 -16.646 75.361 1.00 63.66 175 TYR A N 1
ATOM 1357 C CA . TYR A 1 175 ? -50.550 -17.425 74.464 1.00 63.66 175 TYR A CA 1
ATOM 1358 C C . TYR A 1 175 ? -49.801 -18.626 73.872 1.00 63.66 175 TYR A C 1
ATOM 1360 O O . TYR A 1 175 ? -50.354 -19.722 73.772 1.00 63.66 175 TYR A O 1
ATOM 1368 N N . LEU A 1 176 ? -48.521 -18.449 73.524 1.00 62.47 176 LEU A N 1
ATOM 1369 C CA . LEU A 1 176 ? -47.652 -19.529 73.058 1.00 62.47 176 LEU A CA 1
ATOM 1370 C C . LEU A 1 176 ? -47.291 -20.516 74.179 1.00 62.47 176 LEU A C 1
ATOM 1372 O O . LEU A 1 176 ? -47.032 -21.682 73.900 1.00 62.47 176 LEU A O 1
ATOM 1376 N N . GLU A 1 177 ? -47.260 -20.076 75.433 1.00 72.81 177 GLU A N 1
ATOM 1377 C CA . GLU A 1 177 ? -47.033 -20.939 76.592 1.00 72.81 177 GLU A CA 1
ATOM 1378 C C . GLU A 1 177 ? -48.294 -21.741 76.942 1.00 72.81 177 GLU A C 1
ATOM 1380 O O . GLU A 1 177 ? -48.207 -22.952 77.151 1.00 72.81 177 GLU A O 1
ATOM 1385 N N . LEU A 1 178 ? -49.470 -21.103 76.892 1.00 67.56 178 LEU A N 1
ATOM 1386 C CA . LEU A 1 178 ? -50.764 -21.732 77.172 1.00 67.56 178 LEU A CA 1
ATOM 1387 C C . LEU A 1 178 ? -51.185 -22.731 76.082 1.00 67.56 178 LEU A C 1
ATOM 1389 O O . LEU A 1 178 ? -51.649 -23.824 76.394 1.00 67.56 178 LEU A O 1
ATOM 1393 N N . HIS A 1 179 ? -50.995 -22.372 74.808 1.00 63.28 179 HIS A N 1
ATOM 1394 C CA . HIS A 1 179 ? -51.437 -23.163 73.649 1.00 63.28 179 HIS A CA 1
ATOM 1395 C C . HIS A 1 179 ? -50.280 -23.804 72.872 1.00 63.28 179 HIS A C 1
ATOM 1397 O O . HIS A 1 179 ? -50.485 -24.444 71.841 1.00 63.28 179 HIS A O 1
ATOM 1403 N N . GLY A 1 180 ? -49.038 -23.673 73.341 1.00 67.19 180 GLY A N 1
ATOM 1404 C CA . GLY A 1 180 ? -47.866 -24.198 72.638 1.00 67.19 180 GLY A CA 1
ATOM 1405 C C . GLY A 1 180 ? -47.872 -25.713 72.487 1.00 67.19 180 GLY A C 1
ATOM 1406 O O . GLY A 1 180 ? -47.339 -26.228 71.508 1.00 67.19 180 GLY A O 1
ATOM 1407 N N . SER A 1 181 ? -48.466 -26.446 73.431 1.00 67.25 181 SER A N 1
ATOM 1408 C CA . SER A 1 181 ? -48.704 -27.891 73.312 1.00 67.25 181 SER A CA 1
ATOM 1409 C C . SER A 1 181 ? -49.666 -28.207 72.167 1.00 67.25 181 SER A C 1
ATOM 1411 O O . SER A 1 181 ? -49.322 -29.025 71.322 1.00 67.25 181 SER A O 1
ATOM 1413 N N . GLU A 1 182 ? -50.799 -27.509 72.086 1.00 70.06 182 GLU A N 1
ATOM 1414 C CA . GLU A 1 182 ? -51.815 -27.683 71.038 1.00 70.06 182 GLU A CA 1
ATOM 1415 C C . GLU A 1 182 ? -51.284 -27.282 69.656 1.00 70.06 182 GLU A C 1
ATOM 1417 O O . GLU A 1 182 ? -51.534 -27.966 68.667 1.00 70.06 182 GLU A O 1
ATOM 1422 N N . ILE A 1 183 ? -50.476 -26.218 69.578 1.00 66.38 183 ILE A N 1
ATOM 1423 C CA . ILE A 1 183 ? -49.815 -25.789 68.339 1.00 66.38 183 ILE A CA 1
ATOM 1424 C C . ILE A 1 183 ? -48.755 -26.814 67.915 1.00 66.38 183 ILE A C 1
ATOM 1426 O O . ILE A 1 183 ? -48.694 -27.184 66.743 1.00 66.38 183 ILE A O 1
ATOM 1430 N N . ARG A 1 184 ? -47.931 -27.316 68.846 1.00 70.62 184 ARG A N 1
ATOM 1431 C CA . ARG A 1 184 ? -46.934 -28.362 68.549 1.00 70.62 184 ARG A CA 1
ATOM 1432 C C . ARG A 1 184 ? -47.596 -29.671 68.126 1.00 70.62 184 ARG A C 1
ATOM 1434 O O . ARG A 1 184 ? -47.112 -30.313 67.197 1.00 70.62 184 ARG A O 1
ATOM 1441 N N . GLU A 1 185 ? -48.702 -30.044 68.758 1.00 72.19 185 GLU A N 1
ATOM 1442 C CA . GLU A 1 185 ? -49.492 -31.218 68.393 1.00 72.19 185 GLU A CA 1
ATOM 1443 C C . GLU A 1 185 ? -50.175 -31.029 67.033 1.00 72.19 185 GLU A C 1
ATOM 1445 O O . GLU A 1 185 ? -50.103 -31.916 66.189 1.00 72.19 185 GLU A O 1
ATOM 1450 N N . GLY A 1 186 ? -50.735 -29.849 66.758 1.00 69.25 186 GLY A N 1
ATOM 1451 C CA . GLY A 1 186 ? -51.307 -29.492 65.461 1.00 69.25 186 GLY A CA 1
ATOM 1452 C C . GLY A 1 186 ? -50.278 -29.513 64.328 1.00 69.25 186 GLY A C 1
ATOM 1453 O O . GLY A 1 186 ? -50.550 -30.070 63.267 1.00 69.25 186 GLY A O 1
ATOM 1454 N N . VAL A 1 187 ? -49.071 -28.984 64.556 1.00 70.75 187 VAL A N 1
ATOM 1455 C CA . VAL A 1 187 ? -47.954 -29.045 63.596 1.00 70.75 187 VAL A CA 1
ATOM 1456 C C . VAL A 1 187 ? -47.455 -30.480 63.421 1.00 70.75 187 VAL A C 1
ATOM 1458 O O . VAL A 1 187 ? -47.199 -30.894 62.293 1.00 70.75 187 VAL A O 1
ATOM 1461 N N . SER A 1 188 ? -47.358 -31.263 64.498 1.00 70.88 188 SER A N 1
ATOM 1462 C CA . SER A 1 188 ? -46.988 -32.683 64.432 1.00 70.88 188 SER A CA 1
ATOM 1463 C C . SER A 1 188 ? -48.017 -33.493 63.639 1.00 70.88 188 SER A C 1
ATOM 1465 O O . SER A 1 188 ? -47.651 -34.249 62.740 1.00 70.88 188 SER A O 1
ATOM 1467 N N . ASN A 1 189 ? -49.309 -33.266 63.886 1.00 72.38 189 ASN A N 1
ATOM 1468 C CA . ASN A 1 189 ? -50.412 -33.895 63.165 1.00 72.38 189 ASN A CA 1
ATOM 1469 C C . ASN A 1 189 ? -50.449 -33.453 61.699 1.00 72.38 189 ASN A C 1
ATOM 1471 O O . ASN A 1 189 ? -50.587 -34.295 60.818 1.00 72.38 189 ASN A O 1
ATOM 1475 N N . ALA A 1 190 ? -50.252 -32.166 61.402 1.00 66.38 190 ALA A N 1
ATOM 1476 C CA . ALA A 1 190 ? -50.151 -31.670 60.031 1.00 66.38 190 ALA A CA 1
ATOM 1477 C C . ALA A 1 190 ? -48.944 -32.271 59.299 1.00 66.38 190 ALA A C 1
ATOM 1479 O O . ALA A 1 190 ? -49.060 -32.651 58.137 1.00 66.38 190 ALA A O 1
ATOM 1480 N N . ASN A 1 191 ? -47.806 -32.423 59.979 1.00 69.31 191 ASN A N 1
ATOM 1481 C CA . ASN A 1 191 ? -46.618 -33.063 59.425 1.00 69.31 191 ASN A CA 1
ATOM 1482 C C . ASN A 1 191 ? -46.828 -34.571 59.206 1.00 69.31 191 ASN A C 1
ATOM 1484 O O . ASN A 1 191 ? -46.394 -35.108 58.190 1.00 69.31 191 ASN A O 1
ATOM 1488 N N . ALA A 1 192 ? -47.542 -35.252 60.105 1.00 69.31 192 ALA A N 1
ATOM 1489 C CA . ALA A 1 192 ? -47.921 -36.655 59.949 1.00 69.31 192 ALA A CA 1
ATOM 1490 C C . ALA A 1 192 ? -48.898 -36.851 58.780 1.00 69.31 192 ALA A C 1
ATOM 1492 O O . ALA A 1 192 ? -48.714 -37.756 57.969 1.00 69.31 192 ALA A O 1
ATOM 1493 N N . VAL A 1 193 ? -49.888 -35.965 58.640 1.00 67.19 193 VAL A N 1
ATOM 1494 C CA . VAL A 1 193 ? -50.843 -35.953 57.522 1.00 67.19 193 VAL A CA 1
ATOM 1495 C C . VAL A 1 193 ? -50.125 -35.652 56.206 1.00 67.19 193 VAL A C 1
ATOM 1497 O O . VAL A 1 193 ? -50.299 -36.393 55.243 1.00 67.19 193 VAL A O 1
ATOM 1500 N N . LEU A 1 194 ? -49.257 -34.636 56.160 1.00 65.94 194 LEU A N 1
ATOM 1501 C CA . LEU A 1 194 ? -48.441 -34.325 54.983 1.00 65.94 194 LEU A CA 1
ATOM 1502 C C . LEU A 1 194 ? -47.500 -35.475 54.628 1.00 65.94 194 LEU A C 1
ATOM 1504 O O . LEU A 1 194 ? -47.407 -35.813 53.457 1.00 65.94 194 LEU A O 1
ATOM 1508 N N . SER A 1 195 ? -46.872 -36.123 55.610 1.00 69.94 195 SER A N 1
ATOM 1509 C CA . SER A 1 195 ? -46.013 -37.298 55.403 1.00 69.94 195 SER A CA 1
ATOM 1510 C C . SER A 1 195 ? -46.795 -38.531 54.942 1.00 69.94 195 SER A C 1
ATOM 1512 O O . SER A 1 195 ? -46.252 -39.352 54.210 1.00 69.94 195 SER A O 1
ATOM 1514 N N . ALA A 1 196 ? -48.066 -38.662 55.331 1.00 67.44 196 ALA A N 1
ATOM 1515 C CA . ALA A 1 196 ? -48.957 -39.723 54.868 1.00 67.44 196 ALA A CA 1
ATOM 1516 C C . ALA A 1 196 ? -49.515 -39.452 53.461 1.00 67.44 196 ALA A C 1
ATOM 1518 O O . ALA A 1 196 ? -49.723 -40.396 52.702 1.00 67.44 196 ALA A O 1
ATOM 1519 N N . LEU A 1 197 ? -49.727 -38.183 53.094 1.00 61.47 197 LEU A N 1
ATOM 1520 C CA . LEU A 1 197 ? -50.152 -37.746 51.756 1.00 61.47 197 LEU A CA 1
ATOM 1521 C C . LEU A 1 197 ? -48.984 -37.634 50.765 1.00 61.47 197 LEU A C 1
ATOM 1523 O O . LEU A 1 197 ? -49.197 -37.763 49.560 1.00 61.47 197 LEU A O 1
ATOM 1527 N N . PHE A 1 198 ? -47.752 -37.449 51.244 1.00 56.81 198 PHE A N 1
ATOM 1528 C CA . PHE A 1 198 ? -46.558 -37.294 50.406 1.00 56.81 198 PHE A CA 1
ATOM 1529 C C . PHE A 1 198 ? -46.357 -38.454 49.415 1.00 56.81 198 PHE A C 1
ATOM 1531 O O . PHE A 1 198 ? -46.141 -38.184 48.235 1.00 56.81 198 PHE A O 1
ATOM 1538 N N . PRO A 1 199 ? -46.508 -39.734 49.816 1.00 65.00 199 PRO A N 1
ATOM 1539 C CA . PRO A 1 199 ? -46.411 -40.871 48.904 1.00 65.00 199 PRO A CA 1
ATOM 1540 C C . PRO A 1 199 ? -47.564 -40.956 47.896 1.00 65.00 199 PRO A C 1
ATOM 1542 O O . PRO A 1 199 ? -47.424 -41.626 46.881 1.00 65.00 199 PRO A O 1
ATOM 1545 N N . TYR A 1 200 ? -48.702 -40.300 48.139 1.00 56.88 200 TYR A N 1
ATOM 1546 C CA . TYR A 1 200 ? -49.805 -40.265 47.172 1.00 56.88 200 TYR A CA 1
ATOM 1547 C C . TYR A 1 200 ? -49.575 -39.219 46.074 1.00 56.88 200 TYR A C 1
ATOM 1549 O O . TYR A 1 200 ? -49.953 -39.454 44.928 1.00 56.88 200 TYR A O 1
ATOM 1557 N N . PHE A 1 201 ? -48.923 -38.096 46.396 1.00 55.94 201 PHE A N 1
ATOM 1558 C CA . PHE A 1 201 ? -48.549 -37.075 45.408 1.00 55.94 201 PHE A CA 1
ATOM 1559 C C . PHE A 1 201 ? -47.201 -37.353 44.727 1.00 55.94 201 PHE A C 1
ATOM 1561 O O . PHE A 1 201 ? -47.003 -36.957 43.580 1.00 55.94 201 PHE A O 1
ATOM 1568 N N . PHE A 1 202 ? -46.296 -38.076 45.393 1.00 58.41 202 PHE A N 1
ATOM 1569 C CA . PHE A 1 202 ? -44.965 -38.424 44.889 1.00 58.41 202 PHE A CA 1
ATOM 1570 C C . PHE A 1 202 ? -44.687 -39.923 45.113 1.00 58.41 202 PHE A C 1
ATOM 1572 O O . PHE A 1 202 ? -43.987 -40.296 46.057 1.00 58.41 202 PHE A O 1
ATOM 1579 N N . PRO A 1 203 ? -45.230 -40.817 44.260 1.00 54.72 203 PRO A N 1
ATOM 1580 C CA . PRO A 1 203 ? -45.348 -42.244 44.577 1.00 54.72 203 PRO A CA 1
ATOM 1581 C C . PRO A 1 203 ? -44.071 -43.074 44.527 1.00 54.72 203 PRO A C 1
ATOM 1583 O O . PRO A 1 203 ? -44.143 -44.293 44.677 1.00 54.72 203 PRO A O 1
ATOM 1586 N N . LYS A 1 204 ? -42.899 -42.483 44.287 1.00 52.12 204 LYS A N 1
ATOM 1587 C CA . LYS A 1 204 ? -41.657 -43.249 44.160 1.00 52.12 204 LYS A CA 1
ATOM 1588 C C . LYS A 1 204 ? -40.483 -42.477 44.744 1.00 52.12 204 LYS A C 1
ATOM 1590 O O . LYS A 1 204 ? -40.229 -41.339 44.367 1.00 52.12 204 LYS A O 1
ATOM 1595 N N . LYS A 1 205 ? -39.771 -43.152 45.652 1.00 53.69 205 LYS A N 1
ATOM 1596 C CA . LYS A 1 205 ? -38.414 -42.844 46.119 1.00 53.69 205 LYS A CA 1
ATOM 1597 C C . LYS A 1 205 ? -37.420 -42.937 44.955 1.00 53.69 205 LYS A C 1
ATOM 1599 O O . LYS A 1 205 ? -36.578 -43.825 44.916 1.00 53.69 205 LYS A O 1
ATOM 1604 N N . GLU A 1 206 ? -37.529 -42.027 44.009 1.00 53.56 206 GLU A N 1
ATOM 1605 C CA . GLU A 1 206 ? -36.401 -41.612 43.196 1.00 53.56 206 GLU A CA 1
ATOM 1606 C C . GLU A 1 206 ? -36.247 -40.136 43.522 1.00 53.56 206 GLU A C 1
ATOM 1608 O O . GLU A 1 206 ? -37.190 -39.363 43.340 1.00 53.56 206 GLU A O 1
ATOM 1613 N N . GLU A 1 207 ? -35.106 -39.770 44.120 1.00 52.16 207 GLU A N 1
ATOM 1614 C CA . GLU A 1 207 ? -34.718 -38.368 44.263 1.00 52.16 207 GLU A CA 1
ATOM 1615 C C . GLU A 1 207 ? -35.078 -37.665 42.962 1.00 52.16 207 GLU A C 1
ATOM 1617 O O . GLU A 1 207 ? -34.685 -38.144 41.889 1.00 52.16 207 GLU A O 1
ATOM 1622 N N . PRO A 1 208 ? -35.884 -36.596 43.007 1.00 50.00 208 PRO A N 1
ATOM 1623 C CA . PRO A 1 208 ? -36.366 -36.038 41.775 1.00 50.00 208 PRO A CA 1
ATOM 1624 C C . PRO A 1 208 ? -35.119 -35.556 41.039 1.00 50.00 208 PRO A C 1
ATOM 1626 O O . PRO A 1 208 ? -34.320 -34.783 41.573 1.00 50.00 208 PRO A O 1
ATOM 1629 N N . ALA A 1 209 ? -34.924 -36.056 39.817 1.00 53.28 209 ALA A N 1
ATOM 1630 C CA . ALA A 1 209 ? -33.799 -35.692 38.963 1.00 53.28 209 ALA A CA 1
ATOM 1631 C C . ALA A 1 209 ? -33.679 -34.167 38.795 1.00 53.28 209 ALA A C 1
ATOM 1633 O O . ALA A 1 209 ? -32.642 -33.682 38.364 1.00 53.28 209 ALA A O 1
ATOM 1634 N N . THR A 1 210 ? -34.705 -33.400 39.180 1.00 57.12 210 THR A N 1
ATOM 1635 C CA . THR A 1 210 ? -34.662 -31.952 39.357 1.00 57.12 210 THR A CA 1
ATOM 1636 C C . THR A 1 210 ? -33.663 -31.487 40.410 1.00 57.12 210 THR A C 1
ATOM 1638 O O . THR A 1 210 ? -32.987 -30.519 40.116 1.00 57.12 210 THR A O 1
ATOM 1641 N N . PHE A 1 211 ? -33.485 -32.137 41.566 1.00 51.53 211 PHE A N 1
ATOM 1642 C CA . PHE A 1 211 ? -32.492 -31.710 42.569 1.00 51.53 211 PHE A CA 1
ATOM 1643 C C . PHE A 1 211 ? -31.058 -32.012 42.126 1.00 51.53 211 PHE A C 1
ATOM 1645 O O . PHE A 1 211 ? -30.174 -31.173 42.276 1.00 51.53 211 PHE A O 1
ATOM 1652 N N . LEU A 1 212 ? -30.834 -33.172 41.503 1.00 55.75 212 LEU A N 1
ATOM 1653 C CA . LEU A 1 212 ? -29.530 -33.550 40.952 1.00 55.75 212 LEU A CA 1
ATOM 1654 C C . LEU A 1 212 ? -29.210 -32.764 39.666 1.00 55.75 212 LEU A C 1
ATOM 1656 O O . LEU A 1 212 ? -28.053 -32.422 39.436 1.00 55.75 212 LEU A O 1
ATOM 1660 N N . ASN A 1 213 ? -30.220 -32.386 38.871 1.00 53.31 213 ASN A N 1
ATOM 1661 C CA . ASN A 1 213 ? -30.070 -31.405 37.792 1.00 53.31 213 ASN A CA 1
ATOM 1662 C C . ASN A 1 213 ? -29.823 -29.998 38.334 1.00 53.31 213 ASN A C 1
ATOM 1664 O O . ASN A 1 213 ? -28.965 -29.319 37.790 1.00 53.31 213 ASN A O 1
ATOM 1668 N N . LEU A 1 214 ? -30.487 -29.567 39.411 1.00 50.91 214 LEU A N 1
ATOM 1669 C CA . LEU A 1 214 ? -30.243 -28.263 40.035 1.00 50.91 214 LEU A CA 1
ATOM 1670 C C . LEU A 1 214 ? -28.804 -28.190 40.559 1.00 50.91 214 LEU A C 1
ATOM 1672 O O . LEU A 1 214 ? -28.079 -27.250 40.258 1.00 50.91 214 LEU A O 1
ATOM 1676 N N . ALA A 1 215 ? -28.351 -29.234 41.257 1.00 55.31 215 ALA A N 1
ATOM 1677 C CA . ALA A 1 215 ? -26.983 -29.346 41.750 1.00 55.31 215 ALA A CA 1
ATOM 1678 C C . ALA A 1 215 ? -25.953 -29.464 40.613 1.00 55.31 215 ALA A C 1
ATOM 1680 O O . ALA A 1 215 ? -24.848 -28.940 40.738 1.00 55.31 215 ALA A O 1
ATOM 1681 N N . LYS A 1 216 ? -26.297 -30.097 39.482 1.00 54.81 216 LYS A N 1
ATOM 1682 C CA . LYS A 1 216 ? -25.462 -30.075 38.270 1.00 54.81 216 LYS A CA 1
ATOM 1683 C C . LYS A 1 216 ? -25.433 -28.691 37.619 1.00 54.81 216 LYS A C 1
ATOM 1685 O O . LYS A 1 216 ? -24.362 -28.284 37.198 1.00 54.81 216 LYS A O 1
ATOM 1690 N N . MET A 1 217 ? -26.537 -27.940 37.609 1.00 49.19 217 MET A N 1
ATOM 1691 C CA . MET A 1 217 ? -26.570 -26.563 37.091 1.00 49.19 217 MET A CA 1
ATOM 1692 C C . MET A 1 217 ? -25.707 -25.588 37.906 1.00 49.19 217 MET A C 1
ATOM 1694 O O . MET A 1 217 ? -25.246 -24.598 37.350 1.00 49.19 217 MET A O 1
ATOM 1698 N N . PHE A 1 218 ? -25.449 -25.871 39.187 1.00 49.22 218 PHE A N 1
ATOM 1699 C CA . PHE A 1 218 ? -24.504 -25.095 40.003 1.00 49.22 218 PHE A CA 1
ATOM 1700 C C . PHE A 1 218 ? -23.04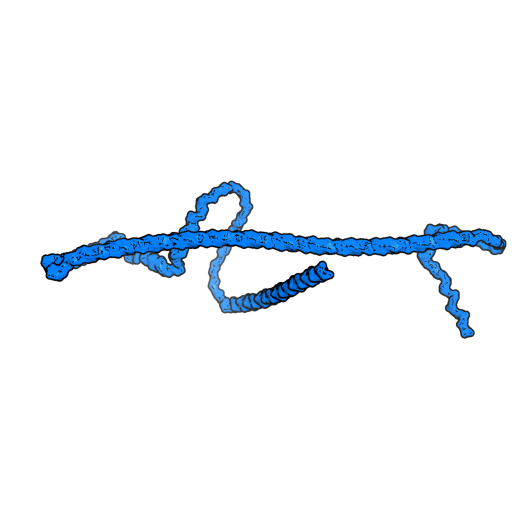6 -25.576 39.902 1.00 49.22 218 PHE A C 1
ATOM 1702 O O . PHE A 1 218 ? -22.147 -24.820 40.255 1.00 49.22 218 PHE A O 1
ATOM 1709 N N . ASN A 1 219 ? -22.799 -26.801 39.419 1.00 50.38 219 ASN A N 1
ATOM 1710 C CA . ASN A 1 219 ? -21.465 -27.421 39.383 1.00 50.38 219 ASN A CA 1
ATOM 1711 C C . ASN A 1 219 ? -20.890 -27.628 37.969 1.00 50.38 219 ASN A C 1
ATOM 1713 O O . ASN A 1 219 ? -19.766 -28.111 37.837 1.00 50.38 219 ASN A O 1
ATOM 1717 N N . THR A 1 220 ? -21.614 -27.299 36.896 1.00 49.25 220 THR A N 1
ATOM 1718 C CA . THR A 1 220 ? -21.031 -27.284 35.548 1.00 49.25 220 THR A CA 1
ATOM 1719 C C . THR A 1 220 ? -20.086 -26.096 35.410 1.00 49.25 220 THR A C 1
ATOM 1721 O O . THR A 1 220 ? -20.496 -24.956 35.595 1.00 49.25 220 THR A O 1
ATOM 1724 N N . SER A 1 221 ? -18.837 -26.359 35.024 1.00 49.38 221 SER A N 1
ATOM 1725 C CA . SER A 1 221 ? -17.769 -25.380 34.758 1.00 49.38 221 SER A CA 1
ATOM 1726 C C . SER A 1 221 ? -18.050 -24.409 33.599 1.00 49.38 221 SER A C 1
ATOM 1728 O O . SER A 1 221 ? -17.174 -23.643 33.208 1.00 49.38 221 SER A O 1
ATOM 1730 N N . GLU A 1 222 ? -19.247 -24.452 33.021 1.00 55.66 222 GLU A N 1
ATOM 1731 C CA . GLU A 1 222 ? -19.723 -23.463 32.065 1.00 55.66 222 GLU A CA 1
ATOM 1732 C C . GLU A 1 222 ? -20.469 -22.379 32.835 1.00 55.66 222 GLU A C 1
ATOM 1734 O O . GLU A 1 222 ? -21.602 -22.563 33.278 1.00 55.66 222 GLU A O 1
ATOM 1739 N N . ASP A 1 223 ? -19.783 -21.253 33.005 1.00 55.12 223 ASP A N 1
ATOM 1740 C CA . ASP A 1 223 ? -20.288 -20.026 33.601 1.00 55.12 223 ASP A CA 1
ATOM 1741 C C . ASP A 1 223 ? -21.666 -19.674 33.004 1.00 55.12 223 ASP A C 1
ATOM 1743 O O . ASP A 1 223 ? -21.795 -19.237 31.856 1.00 55.12 223 ASP A O 1
ATOM 1747 N N . LEU A 1 224 ? -22.731 -19.902 33.780 1.00 54.62 224 LEU A N 1
ATOM 1748 C CA . LEU A 1 224 ? -24.121 -19.646 33.385 1.00 54.62 224 LEU A CA 1
ATOM 1749 C C . LEU A 1 224 ? -24.315 -18.175 32.965 1.00 54.62 224 LEU A C 1
ATOM 1751 O O . LEU A 1 224 ? -25.153 -17.866 32.114 1.00 54.62 224 LEU A O 1
ATOM 1755 N N . GLY A 1 225 ? -23.476 -17.273 33.494 1.00 58.16 225 GLY A N 1
ATOM 1756 C CA . GLY A 1 225 ? -23.420 -15.873 33.091 1.00 58.16 225 GLY A CA 1
ATOM 1757 C C . GLY A 1 225 ? -22.894 -15.653 31.668 1.00 58.16 225 GLY A C 1
ATOM 1758 O O . GLY A 1 225 ? -23.246 -14.654 31.041 1.00 58.16 225 GLY A O 1
ATOM 1759 N N . LEU A 1 226 ? -22.077 -16.557 31.128 1.00 58.09 226 LEU A N 1
ATOM 1760 C CA . LEU A 1 226 ? -21.588 -16.528 29.744 1.00 58.09 226 LEU A CA 1
ATOM 1761 C C . LEU A 1 226 ? -22.648 -17.045 28.767 1.00 58.09 226 LEU A C 1
ATOM 1763 O O . LEU A 1 226 ? -22.866 -16.430 27.723 1.00 58.09 226 LEU A O 1
ATOM 1767 N N . LYS A 1 227 ? -23.375 -18.106 29.136 1.00 60.19 227 LYS A N 1
ATOM 1768 C CA . LYS A 1 227 ? -24.453 -18.668 28.306 1.00 60.19 227 LYS A CA 1
ATOM 1769 C C . LYS A 1 227 ? -25.636 -17.705 28.162 1.00 60.19 227 LYS A C 1
ATOM 1771 O O . LYS A 1 227 ? -26.099 -17.470 27.050 1.00 60.19 227 LYS A O 1
ATOM 1776 N N . MET A 1 228 ? -26.036 -17.048 29.255 1.00 56.34 228 MET A N 1
ATOM 1777 C CA . MET A 1 228 ? -27.061 -15.992 29.235 1.00 56.34 228 MET A CA 1
ATOM 1778 C C . MET A 1 228 ? -26.622 -14.759 28.422 1.00 56.34 228 MET A C 1
ATOM 1780 O O . MET A 1 228 ? -27.442 -14.114 27.770 1.00 56.34 228 MET A O 1
ATOM 1784 N N . ARG A 1 229 ? -25.319 -14.432 28.411 1.00 61.47 229 ARG A N 1
ATOM 1785 C CA . ARG A 1 229 ? -24.766 -13.347 27.579 1.00 61.47 229 ARG A CA 1
ATOM 1786 C C . ARG A 1 229 ? -24.702 -13.710 26.093 1.00 61.47 229 ARG A C 1
ATOM 1788 O O . ARG A 1 229 ? -24.918 -12.836 25.259 1.00 61.47 229 ARG A O 1
ATOM 1795 N N . GLN A 1 230 ? -24.461 -14.976 25.752 1.00 59.00 230 GLN A N 1
ATOM 1796 C CA . GLN A 1 230 ? -24.485 -15.449 24.363 1.00 59.00 230 GLN A CA 1
ATOM 1797 C C . GLN A 1 230 ? -25.904 -15.589 23.798 1.00 59.00 230 GLN A C 1
ATOM 1799 O O . GLN A 1 230 ? -26.124 -15.219 22.647 1.00 59.00 230 GLN A O 1
ATOM 1804 N N . GLU A 1 231 ? -26.879 -16.068 24.577 1.00 56.91 231 GLU A N 1
ATOM 1805 C CA . GLU A 1 231 ? -28.268 -16.160 24.099 1.00 56.91 231 GLU A CA 1
ATOM 1806 C C . GLU A 1 231 ? -28.900 -14.778 23.873 1.00 56.91 231 GLU A C 1
ATOM 1808 O O . GLU A 1 231 ? -29.566 -14.580 22.858 1.00 56.91 231 GLU A O 1
ATOM 1813 N N . ASN A 1 232 ? -28.590 -13.781 24.711 1.00 55.28 232 ASN A N 1
ATOM 1814 C CA . ASN A 1 232 ? -29.042 -12.400 24.487 1.00 55.28 232 ASN A CA 1
ATOM 1815 C C . ASN A 1 232 ? -28.393 -11.727 23.260 1.00 55.28 232 ASN A C 1
ATOM 1817 O O . ASN A 1 232 ? -28.949 -10.770 22.725 1.00 55.28 232 ASN A O 1
ATOM 1821 N N . MET A 1 233 ? -27.261 -12.240 22.766 1.00 53.44 233 MET A N 1
ATOM 1822 C CA . MET A 1 233 ? -26.618 -11.772 21.528 1.00 53.44 233 MET A CA 1
ATOM 1823 C C . MET A 1 233 ? -27.206 -12.413 20.260 1.00 53.44 233 MET A C 1
ATOM 1825 O O . MET A 1 233 ? -26.896 -11.972 19.155 1.00 53.44 233 MET A O 1
ATOM 1829 N N . LYS A 1 234 ? -28.060 -13.439 20.383 1.00 51.16 234 LYS A N 1
ATOM 1830 C CA . LYS A 1 234 ? -28.597 -14.187 19.232 1.00 51.16 234 LYS A CA 1
ATOM 1831 C C . LYS A 1 234 ? -29.941 -13.658 18.708 1.00 51.16 234 LYS A C 1
ATOM 1833 O O . LYS A 1 234 ? -30.438 -14.168 17.712 1.00 51.16 234 LYS A O 1
ATOM 1838 N N . LEU A 1 235 ? -30.512 -12.622 19.327 1.00 49.44 235 LEU A N 1
ATOM 1839 C CA . LEU A 1 235 ? -31.825 -12.061 18.962 1.00 49.44 235 LEU A CA 1
ATOM 1840 C C . LEU A 1 235 ? -31.786 -10.942 17.902 1.00 49.44 235 LEU A C 1
ATOM 1842 O O . LEU A 1 235 ? -32.809 -10.316 17.641 1.00 49.44 235 LEU A O 1
ATOM 1846 N N . ILE A 1 236 ? -30.642 -10.689 17.257 1.00 46.16 236 ILE A N 1
ATOM 1847 C CA . ILE A 1 236 ? -30.498 -9.606 16.266 1.00 46.16 236 ILE A CA 1
ATOM 1848 C C . ILE A 1 236 ? -30.037 -10.153 14.907 1.00 46.16 236 ILE A C 1
ATOM 1850 O O . ILE A 1 236 ? -29.071 -9.652 14.355 1.00 46.16 236 ILE A O 1
ATOM 1854 N N . PHE A 1 237 ? -30.671 -11.192 14.349 1.00 41.59 237 PHE A N 1
ATOM 1855 C CA . PHE A 1 237 ? -30.397 -11.575 12.947 1.00 41.59 237 PHE A CA 1
ATOM 1856 C C . PHE A 1 237 ? -31.593 -12.081 12.120 1.00 41.59 237 PHE A C 1
ATOM 1858 O O . PHE A 1 237 ? -31.413 -12.365 10.941 1.00 41.59 237 PHE A O 1
ATOM 1865 N N . ASP A 1 238 ? -32.822 -12.086 12.647 1.00 37.53 238 ASP A N 1
ATOM 1866 C CA . ASP A 1 238 ? -33.978 -12.640 11.913 1.00 37.53 238 ASP A CA 1
ATOM 1867 C C . ASP A 1 238 ? -34.786 -11.619 11.081 1.00 37.53 238 ASP A C 1
ATOM 1869 O O . ASP A 1 238 ? -35.850 -11.959 10.575 1.00 37.53 238 ASP A O 1
ATOM 1873 N N . ASN A 1 239 ? -34.312 -10.379 10.885 1.00 42.91 239 ASN A N 1
ATOM 1874 C CA . ASN A 1 239 ? -35.137 -9.313 10.279 1.00 42.91 239 ASN A CA 1
ATOM 1875 C C . ASN A 1 239 ? -34.616 -8.639 9.000 1.00 42.91 239 ASN A C 1
ATOM 1877 O O . ASN A 1 239 ? -35.098 -7.565 8.650 1.00 42.91 239 ASN A O 1
ATOM 1881 N N . TYR A 1 240 ? -33.717 -9.265 8.238 1.00 36.81 240 TYR A N 1
ATOM 1882 C CA . TYR A 1 240 ? -33.413 -8.772 6.888 1.00 36.81 240 TYR A CA 1
ATOM 1883 C C . TYR A 1 240 ? -33.346 -9.898 5.856 1.00 36.81 240 TYR A C 1
ATOM 1885 O O . TYR A 1 240 ? -32.282 -10.346 5.442 1.00 36.81 240 TYR A O 1
ATOM 1893 N N . THR A 1 241 ? -34.519 -10.293 5.363 1.00 39.28 241 THR A N 1
ATOM 1894 C CA . THR A 1 241 ? -34.681 -10.635 3.943 1.00 39.28 241 THR A CA 1
ATOM 1895 C C . THR A 1 241 ? -34.325 -9.412 3.093 1.00 39.28 241 THR A C 1
ATOM 1897 O O . THR A 1 241 ? -34.864 -8.328 3.322 1.00 39.28 241 THR A O 1
ATOM 1900 N N . PRO A 1 242 ? -33.484 -9.587 2.064 1.00 40.16 242 PRO A N 1
ATOM 1901 C CA . PRO A 1 242 ? -34.045 -9.462 0.728 1.00 40.16 242 PRO A CA 1
ATOM 1902 C C . PRO A 1 242 ? -33.663 -10.642 -0.174 1.00 40.16 242 PRO A C 1
ATOM 1904 O O . PRO A 1 242 ? -32.503 -10.998 -0.340 1.00 40.16 242 PRO A O 1
ATOM 1907 N N . THR A 1 243 ? -34.711 -11.226 -0.748 1.00 33.56 243 THR A N 1
ATOM 1908 C CA . THR A 1 243 ? -34.834 -11.713 -2.127 1.00 33.56 243 THR A CA 1
ATOM 1909 C C . THR A 1 243 ? -33.589 -12.307 -2.796 1.00 33.56 243 THR A C 1
ATOM 1911 O O . THR A 1 243 ? -32.714 -11.620 -3.313 1.00 33.56 243 THR A O 1
ATOM 1914 N N . SER A 1 244 ? -33.621 -13.632 -2.886 1.00 35.69 244 SER A N 1
ATOM 1915 C CA . SER A 1 244 ? -32.790 -14.509 -3.706 1.00 35.69 244 SER A CA 1
ATOM 1916 C C . SER A 1 244 ? -32.938 -14.290 -5.221 1.00 35.69 244 SER A C 1
ATOM 1918 O O . SER A 1 244 ? -34.060 -14.248 -5.725 1.00 35.69 244 SER A O 1
ATOM 1920 N N . ALA A 1 245 ? -31.820 -14.352 -5.949 1.00 33.69 245 ALA A N 1
ATOM 1921 C CA . ALA A 1 245 ? -31.700 -15.046 -7.239 1.00 33.69 245 ALA A CA 1
ATOM 1922 C C . ALA A 1 245 ? -30.251 -15.571 -7.396 1.00 33.69 245 ALA A C 1
ATOM 1924 O O . ALA A 1 245 ? -29.340 -15.002 -6.795 1.00 33.69 245 ALA A O 1
ATOM 1925 N N . PRO A 1 246 ? -30.026 -16.693 -8.104 1.00 45.19 246 PRO A N 1
ATOM 1926 C CA . PRO A 1 246 ? -29.179 -17.760 -7.580 1.00 45.19 246 PRO A CA 1
ATOM 1927 C C . PRO A 1 246 ? -27.806 -17.842 -8.256 1.00 45.19 246 PRO A C 1
ATOM 1929 O O . PRO A 1 246 ? -27.695 -17.737 -9.476 1.00 45.19 246 PRO A O 1
ATOM 1932 N N . SER A 1 247 ? -26.772 -18.168 -7.481 1.00 30.33 247 SER A N 1
ATOM 1933 C CA . SER A 1 247 ? -25.572 -18.806 -8.017 1.00 30.33 247 SER A CA 1
ATOM 1934 C C . SER A 1 247 ? -25.341 -20.133 -7.302 1.00 30.33 247 SER A C 1
ATOM 1936 O O . SER A 1 247 ? -25.187 -20.223 -6.086 1.00 30.33 247 SER A O 1
ATOM 1938 N N . ASN A 1 248 ? -25.393 -21.190 -8.109 1.00 43.25 248 ASN A N 1
ATOM 1939 C CA . ASN A 1 248 ? -24.913 -22.519 -7.776 1.00 43.25 248 ASN A CA 1
ATOM 1940 C C . ASN A 1 248 ? -23.469 -22.431 -7.267 1.00 43.25 248 ASN A C 1
ATOM 1942 O O . ASN A 1 248 ? -22.657 -21.746 -7.882 1.00 43.25 248 ASN A O 1
ATOM 1946 N N . VAL A 1 249 ? -23.149 -23.170 -6.207 1.00 37.81 249 VAL A N 1
ATOM 1947 C CA . VAL A 1 249 ? -22.188 -24.289 -6.212 1.00 37.81 249 VAL A CA 1
ATOM 1948 C C . VAL A 1 249 ? -22.126 -24.848 -4.783 1.00 37.81 249 VAL A C 1
ATOM 1950 O O . VAL A 1 249 ? -21.861 -24.146 -3.812 1.00 37.81 249 VAL A O 1
ATOM 1953 N N . SER A 1 250 ? -22.434 -26.137 -4.679 1.00 42.28 250 SER A N 1
ATOM 1954 C CA . SER A 1 250 ? -22.455 -26.966 -3.474 1.00 42.28 250 SER A CA 1
ATOM 1955 C C . SER A 1 250 ? -21.092 -27.078 -2.777 1.00 42.28 250 SER A C 1
ATOM 1957 O O . SER A 1 250 ? -20.074 -27.128 -3.467 1.00 42.28 250 SER A O 1
ATOM 1959 N N . PRO A 1 251 ? -21.052 -27.366 -1.463 1.00 38.84 251 PRO A N 1
ATOM 1960 C CA . PRO A 1 251 ? -20.001 -28.186 -0.889 1.00 38.84 251 PRO A CA 1
ATOM 1961 C C . PRO A 1 251 ? -20.515 -29.611 -0.666 1.00 38.84 251 PRO A C 1
ATOM 1963 O O . PRO A 1 251 ? -21.524 -29.863 -0.004 1.00 38.84 251 PRO A O 1
ATOM 1966 N N . SER A 1 252 ? -19.794 -30.547 -1.273 1.00 30.81 252 SER A N 1
ATOM 1967 C CA . SER A 1 252 ? -20.007 -31.982 -1.164 1.00 30.81 252 SER A CA 1
ATOM 1968 C C . SER A 1 252 ? -19.714 -32.464 0.258 1.00 30.81 252 SER A C 1
ATOM 1970 O O . SER A 1 252 ? -18.625 -32.272 0.794 1.00 30.81 252 SER A O 1
ATOM 1972 N N . SER A 1 253 ? -20.708 -33.123 0.844 1.00 35.44 253 SER A N 1
ATOM 1973 C CA . SER A 1 253 ? -20.572 -34.003 1.998 1.00 35.44 253 SER A CA 1
ATOM 1974 C C . SER A 1 253 ? -19.755 -35.232 1.611 1.00 35.44 253 SER A C 1
ATOM 1976 O O . SER A 1 253 ? -20.082 -35.898 0.631 1.00 35.44 253 SER A O 1
ATOM 1978 N N . SER A 1 254 ? -18.770 -35.605 2.427 1.00 35.25 254 SER A N 1
ATOM 1979 C CA . SER A 1 254 ? -18.457 -37.020 2.646 1.00 35.25 254 SER A CA 1
ATOM 1980 C C . SER A 1 254 ? -17.827 -37.246 4.013 1.00 35.25 254 SER A C 1
ATOM 1982 O O . SER A 1 254 ? -16.636 -37.095 4.257 1.00 35.25 254 SER A O 1
ATOM 1984 N N . ARG A 1 255 ? -18.727 -37.650 4.900 1.00 36.03 255 ARG A N 1
ATOM 1985 C CA . ARG A 1 255 ? -18.537 -38.401 6.134 1.00 36.03 255 ARG A CA 1
ATOM 1986 C C . ARG A 1 255 ? -17.777 -39.707 5.865 1.00 36.03 255 ARG A C 1
ATOM 1988 O O . ARG A 1 255 ? -18.247 -40.526 5.084 1.00 36.03 255 ARG A O 1
ATOM 1995 N N . ALA A 1 256 ? -16.720 -39.976 6.626 1.00 32.88 256 ALA A N 1
ATOM 1996 C CA . ALA A 1 256 ? -16.248 -41.338 6.867 1.00 32.88 256 ALA A CA 1
ATOM 1997 C C . ALA A 1 256 ? -15.924 -41.512 8.357 1.00 32.88 256 ALA A C 1
ATOM 1999 O O . ALA A 1 256 ? -14.906 -41.055 8.862 1.00 32.88 256 ALA A O 1
ATOM 2000 N N . ARG A 1 257 ? -16.849 -42.172 9.063 1.00 38.19 257 ARG A N 1
ATOM 2001 C CA . ARG A 1 257 ? -16.624 -42.779 10.379 1.00 38.19 257 ARG A CA 1
ATOM 2002 C C . ARG A 1 257 ? -15.626 -43.926 10.221 1.00 38.19 257 ARG A C 1
ATOM 2004 O O . ARG A 1 257 ? -15.907 -44.801 9.406 1.00 38.19 257 ARG A O 1
ATOM 2011 N N . ARG A 1 258 ? -14.633 -44.033 11.108 1.00 33.59 258 ARG A N 1
ATOM 2012 C CA . ARG A 1 258 ? -14.299 -45.302 11.780 1.00 33.59 258 ARG A CA 1
ATOM 2013 C C . ARG A 1 258 ? -13.880 -45.054 13.225 1.00 33.59 258 ARG A C 1
ATOM 2015 O O . ARG A 1 258 ? -13.342 -44.014 13.576 1.00 33.59 258 ARG A O 1
ATOM 2022 N N . THR A 1 259 ? -14.284 -46.016 14.032 1.00 38.00 259 THR A N 1
ATOM 2023 C CA . THR A 1 259 ? -14.277 -46.115 15.485 1.00 38.00 259 THR A CA 1
ATOM 2024 C C . THR A 1 259 ? -12.918 -46.519 16.050 1.00 38.00 259 THR A C 1
ATOM 2026 O O . THR A 1 259 ? -12.183 -47.267 15.414 1.00 38.00 259 THR A O 1
ATOM 2029 N N . PHE A 1 260 ? -12.686 -46.048 17.276 1.00 42.12 260 PHE A N 1
ATOM 2030 C CA . PHE A 1 260 ? -11.722 -46.468 18.296 1.00 42.12 260 PHE A CA 1
ATOM 2031 C C . PHE A 1 260 ? -11.205 -47.916 18.217 1.00 42.12 260 PHE A C 1
ATOM 2033 O O . PHE A 1 260 ? -12.009 -48.847 18.231 1.00 42.12 260 PHE A O 1
ATOM 2040 N N . VAL A 1 261 ? -9.876 -48.063 18.309 1.00 37.59 261 VAL A N 1
ATOM 2041 C CA . VAL A 1 261 ? -9.186 -49.039 19.171 1.00 37.59 261 VAL A CA 1
ATOM 2042 C C . VAL A 1 261 ? -7.969 -48.338 19.787 1.00 37.59 261 VAL A C 1
ATOM 2044 O O . VAL A 1 261 ? -7.230 -47.630 19.111 1.00 37.59 261 VAL A O 1
ATOM 2047 N N . ASP A 1 262 ? -7.866 -48.515 21.094 1.00 42.91 262 ASP A N 1
ATOM 2048 C CA . ASP A 1 262 ? -6.893 -48.019 22.058 1.00 42.91 262 ASP A CA 1
ATOM 2049 C C . ASP A 1 262 ? -5.528 -48.719 21.897 1.00 42.91 262 ASP A C 1
ATOM 2051 O O . ASP A 1 262 ? -5.516 -49.939 21.764 1.00 42.91 262 ASP A O 1
ATOM 2055 N N . THR A 1 263 ? -4.424 -47.960 21.901 1.00 41.00 263 THR A N 1
ATOM 2056 C CA . THR A 1 263 ? -3.108 -48.283 22.507 1.00 41.00 263 THR A CA 1
ATOM 2057 C C . THR A 1 263 ? -2.101 -47.191 22.129 1.00 41.00 263 THR A C 1
ATOM 2059 O O . THR A 1 263 ? -1.762 -47.034 20.956 1.00 41.00 263 THR A O 1
ATOM 2062 N N . ALA A 1 264 ? -1.610 -46.449 23.122 1.00 45.09 264 ALA A N 1
ATOM 2063 C CA . ALA A 1 264 ? -0.496 -45.514 22.975 1.00 45.09 264 ALA A CA 1
ATOM 2064 C C . ALA A 1 264 ? 0.810 -46.219 22.539 1.00 45.09 264 ALA A C 1
ATOM 2066 O O . ALA A 1 264 ? 1.013 -47.394 22.860 1.00 45.09 264 ALA A O 1
ATOM 2067 N N . PRO A 1 265 ? 1.729 -45.474 21.900 1.00 47.62 265 PRO A N 1
ATOM 2068 C CA . PRO A 1 265 ? 3.012 -45.229 22.557 1.00 47.62 265 PRO A CA 1
ATOM 2069 C C . PRO A 1 265 ? 3.316 -43.723 22.631 1.00 47.62 265 PRO A C 1
ATOM 2071 O O . PRO A 1 265 ? 3.188 -42.988 21.655 1.00 47.62 265 PRO A O 1
ATOM 2074 N N . VAL A 1 266 ? 3.677 -43.262 23.828 1.00 53.91 266 VAL A N 1
ATOM 2075 C CA . VAL A 1 266 ? 3.889 -41.852 24.203 1.00 53.91 266 VAL A CA 1
ATOM 2076 C C . VAL A 1 266 ? 5.368 -41.472 24.047 1.00 53.91 266 VAL A C 1
ATOM 2078 O O . VAL A 1 266 ? 5.983 -41.065 25.020 1.00 53.91 266 VAL A O 1
ATOM 2081 N N . ASP A 1 267 ? 5.961 -41.616 22.858 1.00 51.59 267 ASP A N 1
ATOM 2082 C CA . ASP A 1 267 ? 7.395 -41.286 22.688 1.00 51.59 267 ASP A CA 1
ATOM 2083 C C . ASP A 1 267 ? 7.750 -40.419 21.461 1.00 51.59 267 ASP A C 1
ATOM 2085 O O . ASP A 1 267 ? 8.799 -39.781 21.476 1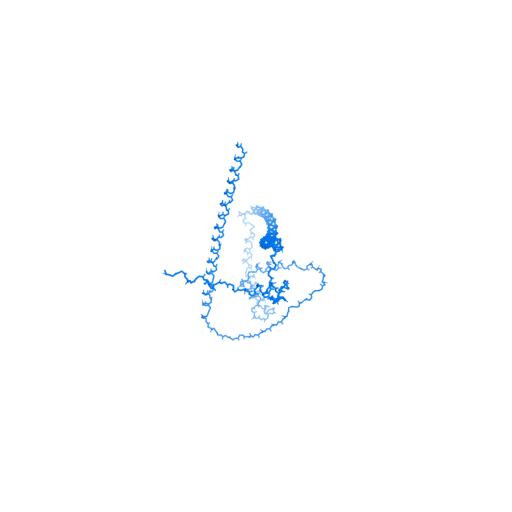.00 51.59 267 ASP A O 1
ATOM 2089 N N . ASP A 1 268 ? 6.884 -40.271 20.449 1.00 54.19 268 ASP A N 1
ATOM 2090 C CA . ASP A 1 268 ? 7.220 -39.482 19.240 1.00 54.19 268 ASP A CA 1
ATOM 2091 C C . ASP A 1 268 ? 6.855 -37.984 19.324 1.00 54.19 268 ASP A C 1
ATOM 2093 O O . ASP A 1 268 ? 7.323 -37.174 18.522 1.00 54.19 268 ASP A O 1
ATOM 2097 N N . THR A 1 269 ? 6.050 -37.569 20.307 1.00 58.03 269 THR A N 1
ATOM 2098 C CA . THR A 1 269 ? 5.565 -36.180 20.412 1.00 58.03 269 THR A CA 1
ATOM 2099 C C . THR A 1 269 ? 6.659 -35.195 20.837 1.00 58.03 269 THR A C 1
ATOM 2101 O O . THR A 1 269 ? 6.647 -34.040 20.422 1.00 58.03 269 THR A O 1
ATOM 2104 N N . LEU A 1 270 ? 7.636 -35.646 21.635 1.00 57.44 270 LEU A N 1
ATOM 2105 C CA . LEU A 1 270 ? 8.707 -34.787 22.159 1.00 57.44 270 LEU A CA 1
ATOM 2106 C C . LEU A 1 270 ? 9.747 -34.415 21.096 1.00 57.44 270 LEU A C 1
ATOM 2108 O O . LEU A 1 270 ? 10.288 -33.313 21.134 1.00 57.44 270 LEU A O 1
ATOM 2112 N N . SER A 1 271 ? 10.022 -35.305 20.140 1.00 63.16 271 SER A N 1
ATOM 2113 C CA . SER A 1 271 ? 10.941 -35.013 19.033 1.00 63.16 271 SER A CA 1
ATOM 2114 C C . SER A 1 271 ? 10.349 -33.993 18.064 1.00 63.16 271 SER A C 1
ATOM 2116 O O . SER A 1 271 ? 11.055 -33.091 17.622 1.00 63.16 271 SER A O 1
ATOM 2118 N N . GLN A 1 272 ? 9.041 -34.076 17.806 1.00 69.62 272 GLN A N 1
ATOM 2119 C CA . GLN A 1 272 ? 8.348 -33.121 16.947 1.00 69.62 272 GLN A CA 1
ATOM 2120 C C . GLN A 1 272 ? 8.288 -31.715 17.572 1.00 69.62 272 GLN A C 1
ATOM 2122 O O . GLN A 1 272 ? 8.536 -30.728 16.882 1.00 69.62 272 GLN A O 1
ATOM 2127 N N . GLU A 1 273 ? 8.046 -31.610 18.884 1.00 73.31 273 GLU A N 1
ATOM 2128 C CA . GLU A 1 273 ? 8.090 -30.323 19.596 1.00 73.31 273 GLU A CA 1
ATOM 2129 C C . GLU A 1 273 ? 9.502 -29.710 19.630 1.00 73.31 273 GLU A C 1
ATOM 2131 O O . GLU A 1 273 ? 9.645 -28.485 19.581 1.00 73.31 273 GLU A O 1
ATOM 2136 N N . LEU A 1 274 ? 10.557 -30.535 19.685 1.00 75.69 274 LEU A N 1
ATOM 2137 C CA . LEU A 1 274 ? 11.942 -30.055 19.663 1.00 75.69 274 LEU A CA 1
ATOM 2138 C C . LEU A 1 274 ? 12.322 -29.467 18.294 1.00 75.69 274 LEU A C 1
ATOM 2140 O O . LEU A 1 274 ? 12.912 -28.385 18.236 1.00 75.69 274 LEU A O 1
ATOM 2144 N N . ASP A 1 275 ? 11.934 -30.143 17.210 1.00 81.06 275 ASP A N 1
ATOM 2145 C CA . ASP A 1 275 ? 12.164 -29.686 15.836 1.00 81.06 275 ASP A CA 1
ATOM 2146 C C . ASP A 1 275 ? 11.375 -28.398 15.533 1.00 81.06 275 ASP A C 1
ATOM 2148 O O . ASP A 1 275 ? 11.898 -27.467 14.911 1.00 81.06 275 ASP A O 1
ATOM 2152 N N . GLU A 1 276 ? 10.133 -28.293 16.020 1.00 83.25 276 GLU A N 1
ATOM 2153 C CA . GLU A 1 276 ? 9.327 -27.070 15.916 1.00 83.25 276 GLU A CA 1
ATOM 2154 C C . GLU A 1 276 ? 9.953 -25.905 16.700 1.00 83.25 276 GLU A C 1
ATOM 2156 O O . GLU A 1 276 ? 9.992 -24.769 16.210 1.00 83.25 276 GLU A O 1
ATOM 2161 N N . LEU A 1 277 ? 10.515 -26.166 17.885 1.00 85.31 277 LEU A N 1
ATOM 2162 C CA . LEU A 1 277 ? 11.209 -25.152 18.678 1.00 85.31 277 LEU A CA 1
ATOM 2163 C C . LEU A 1 277 ? 12.494 -24.667 17.988 1.00 85.31 277 LEU A C 1
ATOM 2165 O O . LEU A 1 277 ? 12.790 -23.468 18.008 1.00 85.31 277 LEU A O 1
ATOM 2169 N N . GLU A 1 278 ? 13.248 -25.567 17.358 1.00 87.50 278 GLU A N 1
ATOM 2170 C CA . GLU A 1 278 ? 14.465 -25.221 16.622 1.00 87.50 278 GLU A CA 1
ATOM 2171 C C . GLU A 1 278 ? 14.150 -24.398 15.362 1.00 87.50 278 GLU A C 1
ATOM 2173 O O . GLU A 1 278 ? 14.786 -23.362 15.118 1.00 87.50 278 GLU A O 1
ATOM 2178 N N . GLN A 1 279 ? 13.095 -24.758 14.623 1.00 87.75 279 GLN A N 1
ATOM 2179 C CA . GLN A 1 279 ? 12.594 -23.953 13.504 1.00 87.75 279 GLN A CA 1
ATOM 2180 C C . GLN A 1 279 ? 12.134 -22.563 13.953 1.00 87.75 279 GLN A C 1
ATOM 2182 O O . GLN A 1 279 ? 12.445 -21.558 13.304 1.00 87.75 279 GLN A O 1
ATOM 2187 N N . LEU A 1 280 ? 11.448 -22.471 15.092 1.00 91.00 280 LEU A N 1
ATOM 2188 C CA . LEU A 1 280 ? 10.967 -21.200 15.625 1.00 91.00 280 LEU A CA 1
ATOM 2189 C C . LEU A 1 280 ? 12.127 -20.307 16.094 1.00 91.00 280 LEU A C 1
ATOM 2191 O O . LEU A 1 280 ? 12.111 -19.090 15.884 1.00 91.00 280 LEU A O 1
ATOM 2195 N N . GLN A 1 281 ? 13.187 -20.895 16.656 1.00 90.88 281 GLN A N 1
ATOM 2196 C CA . GLN A 1 281 ? 14.420 -20.168 16.964 1.00 90.88 281 GLN A CA 1
ATOM 2197 C C . GLN A 1 281 ? 15.147 -19.686 15.705 1.00 90.88 281 GLN A C 1
ATOM 2199 O O . GLN A 1 281 ? 15.662 -18.562 15.695 1.00 90.88 281 GLN A O 1
ATOM 2204 N N . TYR A 1 282 ? 15.176 -20.491 14.642 1.00 93.44 282 TYR A N 1
ATOM 2205 C CA . TYR A 1 282 ? 15.746 -20.088 13.358 1.00 93.44 282 TYR A CA 1
ATOM 2206 C C . TYR A 1 282 ? 14.968 -18.914 12.744 1.00 93.44 282 TYR A C 1
ATOM 2208 O O . TYR A 1 282 ? 15.563 -17.886 12.409 1.00 93.44 282 TYR A O 1
ATOM 2216 N N . ALA A 1 283 ? 13.635 -18.999 12.707 1.00 91.88 283 ALA A N 1
ATOM 2217 C CA . ALA A 1 283 ? 12.762 -17.926 12.231 1.00 91.88 283 ALA A CA 1
ATOM 2218 C C . ALA A 1 283 ? 12.926 -16.637 13.054 1.00 91.88 283 ALA A C 1
ATOM 2220 O O . ALA A 1 283 ? 12.998 -15.536 12.499 1.00 91.88 283 ALA A O 1
ATOM 2221 N N . LYS A 1 284 ? 13.071 -16.759 14.381 1.00 94.50 284 LYS A N 1
ATOM 2222 C CA . LYS A 1 284 ? 13.349 -15.620 15.264 1.00 94.50 284 LYS A CA 1
ATOM 2223 C C . LYS A 1 284 ? 14.691 -14.964 14.936 1.00 94.50 284 LYS A C 1
ATOM 2225 O O . LYS A 1 284 ? 14.760 -13.738 14.864 1.00 94.50 284 LYS A O 1
ATOM 2230 N N . LYS A 1 285 ? 15.748 -15.753 14.708 1.00 93.88 285 LYS A N 1
ATOM 2231 C CA . LYS A 1 285 ? 17.069 -15.233 14.311 1.00 93.88 285 LYS A CA 1
ATOM 2232 C C . LYS A 1 285 ? 17.004 -14.518 12.963 1.00 93.88 285 LYS A C 1
ATOM 2234 O O . LYS A 1 285 ? 17.510 -13.406 12.848 1.00 93.88 285 LYS A O 1
ATOM 2239 N N . GLN A 1 286 ? 16.339 -15.109 11.974 1.00 93.31 286 GLN A N 1
ATOM 2240 C CA . GLN A 1 286 ? 16.171 -14.501 10.655 1.00 93.31 286 GLN A CA 1
ATOM 2241 C C . GLN A 1 286 ? 15.404 -13.173 10.732 1.00 93.31 286 GLN A C 1
ATOM 2243 O O . GLN A 1 286 ? 15.834 -12.172 10.160 1.00 93.31 286 GLN A O 1
ATOM 2248 N N . THR A 1 287 ? 14.321 -13.136 11.510 1.00 92.12 287 THR A N 1
ATOM 2249 C CA . THR A 1 287 ? 13.533 -11.915 11.742 1.00 92.12 287 THR A CA 1
ATOM 2250 C C . THR A 1 287 ? 14.369 -10.821 12.409 1.00 92.12 287 THR A C 1
ATOM 2252 O O . THR A 1 287 ? 14.318 -9.664 11.993 1.00 92.12 287 THR A O 1
ATOM 2255 N N . LEU A 1 288 ? 15.196 -11.179 13.398 1.00 94.50 288 LEU A N 1
ATOM 2256 C CA . LEU A 1 288 ? 16.090 -10.234 14.070 1.00 94.50 288 LEU A CA 1
ATOM 2257 C C . LEU A 1 288 ? 17.100 -9.615 13.090 1.00 94.50 288 LEU A C 1
ATOM 2259 O O . LEU A 1 288 ? 17.291 -8.401 13.092 1.00 94.50 288 LEU A O 1
ATOM 2263 N N . VAL A 1 289 ? 17.695 -10.433 12.216 1.00 95.25 289 VAL A N 1
ATOM 2264 C CA . VAL A 1 289 ? 18.640 -9.969 11.186 1.00 95.25 289 VAL A CA 1
ATOM 2265 C C . VAL A 1 289 ? 17.961 -8.997 10.220 1.00 95.25 289 VAL A C 1
ATOM 2267 O O . VAL A 1 289 ? 18.517 -7.940 9.918 1.00 95.25 289 VAL A O 1
ATOM 2270 N N . MET A 1 290 ? 16.737 -9.303 9.780 1.00 91.88 290 MET A N 1
ATOM 2271 C CA . MET A 1 290 ? 15.965 -8.406 8.915 1.00 91.88 290 MET A CA 1
ATOM 2272 C C . MET A 1 290 ? 15.637 -7.077 9.604 1.00 91.88 290 MET A C 1
ATOM 2274 O O . MET A 1 290 ? 15.792 -6.016 8.998 1.00 91.88 290 MET A O 1
ATOM 2278 N N . MET A 1 291 ? 15.238 -7.111 10.879 1.00 89.00 291 MET A N 1
ATOM 2279 C CA . MET A 1 291 ? 14.993 -5.895 11.660 1.00 89.00 291 MET A CA 1
ATOM 2280 C C . MET A 1 291 ? 16.261 -5.051 11.818 1.00 89.00 291 MET A C 1
ATOM 2282 O O . MET A 1 291 ? 16.208 -3.827 11.690 1.00 89.00 291 MET A O 1
ATOM 2286 N N . GLU A 1 292 ? 17.411 -5.678 12.059 1.00 92.50 292 GLU A N 1
ATOM 2287 C CA . GLU A 1 292 ? 18.677 -4.965 12.213 1.00 92.50 292 GLU A CA 1
ATOM 2288 C C . GLU A 1 292 ? 19.140 -4.330 10.894 1.00 92.50 292 GLU A C 1
ATOM 2290 O O . GLU A 1 292 ? 19.601 -3.186 10.876 1.00 92.50 292 GLU A O 1
ATOM 2295 N N . GLN A 1 293 ? 18.948 -5.025 9.770 1.00 93.94 293 GLN A N 1
ATOM 2296 C CA . GLN A 1 293 ? 19.211 -4.472 8.443 1.00 93.94 293 GLN A CA 1
ATOM 2297 C C . GLN A 1 293 ? 18.271 -3.301 8.124 1.00 93.94 293 GLN A C 1
ATOM 2299 O O . GLN A 1 293 ? 18.723 -2.264 7.636 1.00 93.94 293 GLN A O 1
ATOM 2304 N N . SER A 1 294 ? 16.985 -3.422 8.466 1.00 93.38 294 SER A N 1
ATOM 2305 C CA . SER A 1 294 ? 16.012 -2.335 8.324 1.00 93.38 294 SER A CA 1
ATOM 2306 C C . SER A 1 294 ? 16.395 -1.120 9.167 1.00 93.38 294 SER A C 1
ATOM 2308 O O . SER A 1 294 ? 16.280 0.015 8.703 1.00 93.38 294 SER A O 1
ATOM 2310 N N . ARG A 1 295 ? 16.888 -1.334 10.392 1.00 92.50 295 ARG A N 1
ATOM 2311 C CA . ARG A 1 295 ? 17.352 -0.250 11.260 1.00 92.50 295 ARG A CA 1
ATOM 2312 C C . ARG A 1 295 ? 18.560 0.468 10.660 1.00 92.50 295 ARG A C 1
ATOM 2314 O O . ARG A 1 295 ? 18.547 1.693 10.584 1.00 92.50 295 ARG A O 1
ATOM 2321 N N . LYS A 1 296 ? 19.557 -0.279 10.171 1.00 93.88 296 LYS A N 1
ATOM 2322 C CA . LYS A 1 296 ? 20.738 0.292 9.497 1.00 93.88 296 LYS A CA 1
ATOM 2323 C C . LYS A 1 296 ? 20.344 1.084 8.247 1.00 93.88 296 LYS A C 1
ATOM 2325 O O . LYS A 1 296 ? 20.856 2.178 8.033 1.00 93.88 296 LYS A O 1
ATOM 2330 N N . SER A 1 297 ? 19.392 0.574 7.464 1.00 92.12 297 SER A N 1
ATOM 2331 C CA . SER A 1 297 ? 18.858 1.283 6.295 1.00 92.12 297 SER A CA 1
ATOM 2332 C C . SER A 1 297 ? 18.156 2.589 6.680 1.00 92.12 297 SER A C 1
ATOM 2334 O O . SER A 1 297 ? 18.380 3.611 6.038 1.00 92.12 297 SER A O 1
ATOM 2336 N N . SER A 1 298 ? 17.343 2.581 7.741 1.00 92.31 298 SER A N 1
ATOM 2337 C CA . SER A 1 298 ? 16.642 3.782 8.216 1.00 92.31 298 SER A CA 1
ATOM 2338 C C . SER A 1 298 ? 17.604 4.839 8.770 1.00 92.31 298 SER A C 1
ATOM 2340 O O . SER A 1 298 ? 17.424 6.034 8.536 1.00 92.31 298 SER A O 1
ATOM 2342 N N . GLU A 1 299 ? 18.652 4.421 9.485 1.00 93.56 299 GLU A N 1
ATOM 2343 C CA . GLU A 1 299 ? 19.693 5.333 9.969 1.00 93.56 299 GLU A CA 1
ATOM 2344 C C . GLU A 1 299 ? 20.477 5.954 8.797 1.00 93.56 299 GLU A C 1
ATOM 2346 O O . GLU A 1 299 ? 20.685 7.168 8.784 1.00 93.56 299 GLU A O 1
ATOM 2351 N N . ALA A 1 300 ? 20.822 5.170 7.770 1.00 92.44 300 ALA A N 1
ATOM 2352 C CA . ALA A 1 300 ? 21.484 5.676 6.565 1.00 92.44 300 ALA A CA 1
ATOM 2353 C C . ALA A 1 300 ? 20.617 6.688 5.792 1.00 92.44 300 ALA A C 1
ATOM 2355 O O . ALA A 1 300 ? 21.116 7.726 5.357 1.00 92.44 300 ALA A O 1
ATOM 2356 N N . GLU A 1 301 ? 19.314 6.429 5.667 1.00 93.00 301 GLU A N 1
ATOM 2357 C CA . GLU A 1 301 ? 18.370 7.353 5.031 1.00 93.00 301 GLU A CA 1
ATOM 2358 C C . GLU A 1 301 ? 18.273 8.684 5.790 1.00 93.00 301 GLU A C 1
ATOM 2360 O O . GLU A 1 301 ? 18.324 9.754 5.181 1.00 93.00 301 GLU A O 1
ATOM 2365 N N . LYS A 1 302 ? 18.211 8.642 7.128 1.00 94.50 302 LYS A N 1
ATOM 2366 C CA . LYS A 1 302 ? 18.212 9.858 7.958 1.00 94.50 302 LYS A CA 1
ATOM 2367 C C . LYS A 1 302 ? 19.476 10.688 7.754 1.00 94.50 302 LYS A C 1
ATOM 2369 O O . LYS A 1 302 ? 19.382 11.910 7.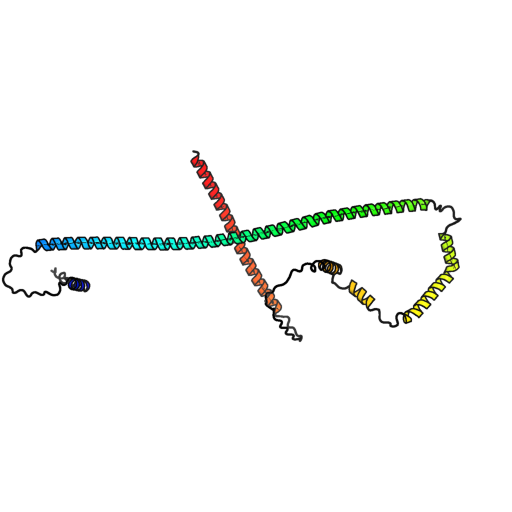649 1.00 94.50 302 LYS A O 1
ATOM 2374 N N . VAL A 1 303 ? 20.639 10.042 7.670 1.00 94.88 303 VAL A N 1
ATOM 2375 C CA . VAL A 1 303 ? 21.913 10.727 7.402 1.00 94.88 303 VAL A CA 1
ATOM 2376 C C . VAL A 1 303 ? 21.913 11.352 6.006 1.00 94.88 303 VAL A C 1
ATOM 2378 O O . VAL A 1 303 ? 22.280 12.517 5.869 1.00 94.88 303 VAL A O 1
ATOM 2381 N N . ALA A 1 304 ? 21.445 10.634 4.983 1.00 94.25 304 ALA A N 1
ATOM 2382 C CA . ALA A 1 304 ? 21.363 11.159 3.621 1.00 94.25 304 ALA A CA 1
ATOM 2383 C C . ALA A 1 304 ? 20.421 12.372 3.520 1.00 94.25 304 ALA A C 1
ATOM 2385 O O . ALA A 1 304 ? 20.753 13.368 2.877 1.00 94.25 304 ALA A O 1
ATOM 2386 N N . LEU A 1 305 ? 19.270 12.330 4.200 1.00 94.06 305 LEU A N 1
ATOM 2387 C CA . LEU A 1 305 ? 18.343 13.462 4.267 1.00 94.06 305 LEU A CA 1
ATOM 2388 C C . LEU A 1 305 ? 18.953 14.669 4.983 1.00 94.06 305 LEU A C 1
ATOM 2390 O O . LEU A 1 305 ? 18.757 15.802 4.543 1.00 94.06 305 LEU A O 1
ATOM 2394 N N . GLN A 1 306 ? 19.701 14.442 6.063 1.00 94.88 306 GLN A N 1
ATOM 2395 C CA . GLN A 1 306 ? 20.394 15.510 6.778 1.00 94.88 306 GLN A CA 1
ATOM 2396 C C . GLN A 1 306 ? 21.466 16.165 5.894 1.00 94.88 306 GLN A C 1
ATOM 2398 O O . GLN A 1 306 ? 21.480 17.386 5.755 1.00 94.88 306 GLN A O 1
ATOM 2403 N N . GLN A 1 307 ? 22.284 15.363 5.208 1.00 93.19 307 GLN A N 1
ATOM 2404 C CA . GLN A 1 307 ? 23.285 15.863 4.259 1.00 93.19 307 GLN A CA 1
ATOM 2405 C C . GLN A 1 307 ? 22.650 16.633 3.097 1.00 93.19 307 GLN A C 1
ATOM 2407 O O . GLN A 1 307 ? 23.157 17.678 2.694 1.00 93.19 307 GLN A O 1
ATOM 2412 N N . ALA A 1 308 ? 21.518 16.158 2.571 1.00 93.81 308 ALA A N 1
ATOM 2413 C CA . ALA A 1 308 ? 20.791 16.864 1.522 1.00 93.81 308 ALA A CA 1
ATOM 2414 C C . ALA A 1 308 ? 20.289 18.233 2.008 1.00 93.81 308 ALA A C 1
ATOM 2416 O O . ALA A 1 308 ? 20.417 19.221 1.286 1.00 93.81 308 ALA A O 1
ATOM 2417 N N . ARG A 1 309 ? 19.770 18.321 3.240 1.00 94.00 309 ARG A N 1
ATOM 2418 C CA . ARG A 1 309 ? 19.340 19.596 3.840 1.00 94.00 309 ARG A CA 1
ATOM 2419 C C . ARG A 1 309 ? 20.503 20.565 4.028 1.00 94.00 309 ARG A C 1
ATOM 2421 O O . ARG A 1 309 ? 20.366 21.737 3.695 1.00 94.00 309 ARG A O 1
ATOM 2428 N N . GLU A 1 310 ? 21.643 20.080 4.505 1.00 93.00 310 GLU A N 1
ATOM 2429 C CA . GLU A 1 310 ? 22.851 20.895 4.675 1.00 93.00 310 GLU A CA 1
ATOM 2430 C C . GLU A 1 310 ? 23.398 21.391 3.331 1.00 93.00 310 GLU A C 1
ATOM 2432 O O . GLU A 1 310 ? 23.749 22.562 3.203 1.00 93.00 310 GLU A O 1
ATOM 2437 N N . ALA A 1 311 ? 23.390 20.547 2.296 1.00 91.62 311 ALA A N 1
ATOM 2438 C CA . ALA A 1 311 ? 23.790 20.942 0.948 1.00 91.62 311 ALA A CA 1
ATOM 2439 C C . ALA A 1 311 ? 22.857 22.006 0.342 1.00 91.62 311 ALA A C 1
ATOM 2441 O O . ALA A 1 311 ? 23.320 22.897 -0.371 1.00 91.62 311 ALA A O 1
ATOM 2442 N N . VAL A 1 312 ? 21.552 21.932 0.622 1.00 92.00 312 VAL A N 1
ATOM 2443 C CA . VAL A 1 312 ? 20.580 22.959 0.210 1.00 92.00 312 VAL A CA 1
ATOM 2444 C C . VAL A 1 312 ? 20.838 24.270 0.953 1.00 92.00 312 VAL A C 1
ATOM 2446 O O . VAL A 1 312 ? 20.953 25.308 0.307 1.00 92.00 312 VAL A O 1
ATOM 2449 N N . ALA A 1 313 ? 21.023 24.223 2.274 1.00 89.94 313 ALA A N 1
ATOM 2450 C CA . ALA A 1 313 ? 21.329 25.406 3.077 1.00 89.94 313 ALA A CA 1
ATOM 2451 C C . ALA A 1 313 ? 22.642 26.083 2.638 1.00 89.94 313 ALA A C 1
ATOM 2453 O O . ALA A 1 313 ? 22.697 27.303 2.502 1.00 89.94 313 ALA A O 1
ATOM 2454 N N . ALA A 1 314 ? 23.684 25.302 2.335 1.00 87.25 314 ALA A N 1
ATOM 2455 C CA . ALA A 1 314 ? 24.948 25.824 1.816 1.00 87.25 314 ALA A CA 1
ATOM 2456 C C . ALA A 1 314 ? 24.781 26.512 0.448 1.00 87.25 314 ALA A C 1
ATOM 2458 O O . ALA A 1 314 ? 25.389 27.553 0.204 1.00 87.25 314 ALA A O 1
ATOM 2459 N N . LYS A 1 315 ? 23.929 25.967 -0.434 1.00 88.25 315 LYS A N 1
ATOM 2460 C CA . LYS A 1 315 ? 23.603 26.602 -1.722 1.00 88.25 315 LYS A CA 1
ATOM 2461 C C . LYS A 1 315 ? 22.808 27.896 -1.558 1.00 88.25 315 LYS A C 1
ATOM 2463 O O . LYS A 1 315 ? 23.048 28.826 -2.316 1.00 88.25 315 LYS A O 1
ATOM 2468 N N . GLU A 1 316 ? 21.889 27.971 -0.598 1.00 84.75 316 GLU A N 1
ATOM 2469 C CA . GLU A 1 316 ? 21.126 29.198 -0.326 1.00 84.75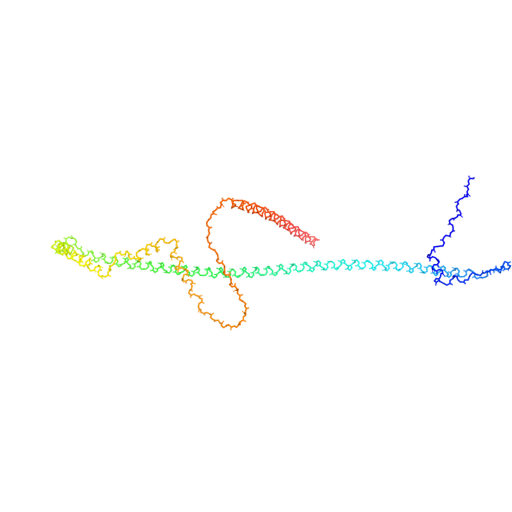 316 GLU A CA 1
ATOM 2470 C C . GLU A 1 316 ? 22.006 30.326 0.220 1.00 84.75 316 GLU A C 1
ATOM 2472 O O . GLU A 1 316 ? 21.806 31.483 -0.147 1.00 84.75 316 GLU A O 1
ATOM 2477 N N . ILE A 1 317 ? 23.001 29.999 1.052 1.00 81.62 317 ILE A N 1
ATOM 2478 C CA . ILE A 1 317 ? 23.984 30.973 1.547 1.00 81.62 317 ILE A CA 1
ATOM 2479 C C . ILE A 1 317 ? 24.854 31.479 0.388 1.00 81.62 317 ILE A C 1
ATOM 2481 O O . ILE A 1 317 ? 24.982 32.684 0.207 1.00 81.62 317 ILE A O 1
ATOM 2485 N N . ALA A 1 318 ? 25.352 30.580 -0.468 1.00 76.75 318 ALA A N 1
ATOM 2486 C CA . ALA A 1 318 ? 26.173 30.940 -1.629 1.00 76.75 318 ALA A CA 1
ATOM 2487 C C . ALA A 1 318 ? 25.434 31.736 -2.725 1.00 76.75 318 ALA A C 1
ATOM 2489 O O . ALA A 1 318 ? 26.078 32.255 -3.628 1.00 76.75 318 ALA A O 1
ATOM 2490 N N . PHE A 1 319 ? 24.098 31.797 -2.693 1.00 73.94 319 PHE A N 1
ATOM 2491 C CA . PHE A 1 319 ? 23.291 32.586 -3.635 1.00 73.94 319 PHE A CA 1
ATOM 2492 C C . PHE A 1 319 ? 22.950 33.988 -3.096 1.00 73.94 319 PHE A C 1
ATOM 2494 O O . PHE A 1 319 ? 22.372 34.799 -3.821 1.00 73.94 319 PHE A O 1
ATOM 2501 N N . ARG A 1 320 ? 23.230 34.254 -1.812 1.00 65.88 320 ARG A N 1
ATOM 2502 C CA . ARG A 1 320 ? 22.976 35.543 -1.150 1.00 65.88 320 ARG A CA 1
ATOM 2503 C C . ARG A 1 320 ? 24.217 36.429 -1.019 1.00 65.88 320 ARG A C 1
ATOM 2505 O O . ARG A 1 320 ? 24.029 37.630 -0.829 1.00 65.88 320 ARG A O 1
ATOM 2512 N N . ASP A 1 321 ? 25.410 35.851 -1.125 1.00 50.41 321 ASP A N 1
ATOM 2513 C CA . ASP A 1 321 ? 26.689 36.564 -1.269 1.00 50.41 321 ASP A CA 1
ATOM 2514 C C . ASP A 1 321 ? 27.001 36.839 -2.751 1.00 50.41 321 ASP A C 1
ATOM 2516 O O . ASP A 1 321 ? 27.546 37.929 -3.046 1.00 50.41 321 ASP A O 1
#

Organism: Lolium multiflorum (NCBI:txid4521)

Mean predicted aligned error: 24.58 Å